Protein AF-A0A2E6F8Q6-F1 (afdb_monomer_lite)

pLDDT: mean 70.68, std 28.68, range [25.7, 98.62]

Secondary structure (DSSP, 8-state):
--GGGSTTTSTTS-------HHHHHHHHHHHS--------SSPPPPPHHHHHHHHHHHHHHHHGGGS------TTTT-S--SS-HHHHTTT-SHHHHHHHHHHHHHHHS-HHHHHHHHHHHHHHTT-GGGGGS-HHHHHHHHTHHHH---HHHHHHHHHHHHHHHHGGG--HHHHHHHHHHHHHHHHHHHHHHHHHHHHHHHHHHHHHHH-

Sequence (211 aa):
MNVGSAIRTTCRSTRGCRTNFGALAANWLRSAEPGRRGNRRGGRLPSPRQLDALEGCRHVARRDRGKESTHLDANAGGYASVMELAVVLEGSDALEHLEAAHNAAWVVTDRPLLELCRDRLAMLIDHPSALQLSDARRDRLRAWAEQVTDPVERAALTFTEQYTLDVASVTDDQVEALRAGLDDQGLVDFLNALLVVEQRMRLEMVWEQVL

Radius of gyration: 21.45 Å; chains: 1; bounding box: 52×51×57 Å

Foldseek 3Di:
DDPVPPVPPVPPPDPDDPCPVVVVVVVVVVVPDDDDDDDDDDDDDDDPVVVVVVVVVVVVVVVVVPDDPPVPPLPLLPFDQPDPVCVVQPPHCVVVVLSVLQVQLCVQADNVLLNLLLLLLCVVVVQCSVVVDDPVSNVCSVVVVPNPPDQLSVLSNVQSVCCNPPVVPDDPVSLVSNCVVQPPSNSVSNVSSNVSSNVSSVVSVVVVVVD

Structure (mmCIF, N/CA/C/O backbone):
data_AF-A0A2E6F8Q6-F1
#
_entry.id   AF-A0A2E6F8Q6-F1
#
loop_
_atom_site.group_PDB
_atom_site.id
_atom_site.type_symbol
_atom_site.label_atom_id
_atom_site.label_alt_id
_atom_site.label_comp_id
_atom_site.label_asym_id
_atom_site.label_entity_id
_atom_site.label_seq_id
_atom_site.pdbx_PDB_ins_code
_atom_site.Cartn_x
_atom_site.Cartn_y
_atom_site.Cartn_z
_atom_site.occupancy
_atom_site.B_iso_or_equiv
_atom_site.auth_seq_id
_atom_site.auth_comp_id
_atom_site.auth_asym_id
_atom_site.auth_atom_id
_atom_site.pdbx_PDB_model_num
ATOM 1 N N . MET A 1 1 ? -22.015 -33.705 14.951 1.00 33.03 1 MET A N 1
ATOM 2 C CA . MET A 1 1 ? -22.695 -33.651 13.636 1.00 33.03 1 MET A CA 1
ATOM 3 C C . MET A 1 1 ? -21.874 -32.745 12.734 1.00 33.03 1 MET A C 1
ATOM 5 O O . MET A 1 1 ? -21.446 -31.695 13.184 1.00 33.03 1 MET A O 1
ATOM 9 N N . ASN A 1 2 ? -21.526 -33.230 11.544 1.00 25.70 2 ASN A N 1
ATOM 10 C CA . ASN A 1 2 ? -20.418 -32.743 10.721 1.00 25.70 2 ASN A CA 1
ATOM 11 C C . ASN A 1 2 ? -20.871 -31.598 9.785 1.00 25.70 2 ASN A C 1
ATOM 13 O O . ASN A 1 2 ? -21.859 -31.752 9.069 1.00 25.70 2 ASN A O 1
ATOM 17 N N . VAL A 1 3 ? -20.151 -30.469 9.785 1.00 32.34 3 VAL A N 1
ATOM 18 C CA . VAL A 1 3 ? -20.502 -29.187 9.121 1.00 32.34 3 VAL A CA 1
ATOM 19 C C . VAL A 1 3 ? -20.336 -29.233 7.584 1.00 32.34 3 VAL A C 1
ATOM 21 O O . VAL A 1 3 ? -20.756 -28.332 6.862 1.00 32.34 3 VAL A O 1
ATOM 24 N N . GLY A 1 4 ? -19.822 -30.338 7.033 1.00 28.45 4 GLY A N 1
ATOM 25 C CA . GLY A 1 4 ? -19.548 -30.519 5.599 1.00 28.45 4 GLY A CA 1
ATOM 26 C C . GLY A 1 4 ? -20.756 -30.658 4.653 1.00 28.45 4 GLY A C 1
ATOM 27 O O . GLY A 1 4 ? -20.555 -30.949 3.471 1.00 28.45 4 GLY A O 1
ATOM 28 N N . SER A 1 5 ? -21.999 -30.476 5.120 1.00 30.95 5 SER A N 1
ATOM 29 C CA . SER A 1 5 ? -23.202 -30.679 4.289 1.00 30.95 5 SER A CA 1
ATOM 30 C C . SER A 1 5 ? -23.930 -29.396 3.869 1.00 30.95 5 SER A C 1
ATOM 32 O O . SER A 1 5 ? -24.699 -29.445 2.911 1.00 30.95 5 SER A O 1
ATOM 34 N N . ALA A 1 6 ? -23.689 -28.248 4.511 1.00 28.31 6 ALA A N 1
ATOM 35 C CA . ALA A 1 6 ? -24.421 -27.013 4.195 1.00 28.31 6 ALA A CA 1
ATOM 36 C C . ALA A 1 6 ? -23.813 -26.211 3.023 1.00 28.31 6 ALA A C 1
ATOM 38 O O . ALA A 1 6 ? -24.522 -25.477 2.344 1.00 28.31 6 ALA A O 1
ATOM 39 N N . ILE A 1 7 ? -22.530 -26.421 2.705 1.00 31.39 7 ILE A N 1
ATOM 40 C CA . ILE A 1 7 ? -21.827 -25.726 1.605 1.00 31.39 7 ILE A CA 1
ATOM 41 C C . ILE A 1 7 ? -22.282 -26.226 0.217 1.00 31.39 7 ILE A C 1
ATOM 43 O O . ILE A 1 7 ? -22.088 -25.560 -0.799 1.00 31.39 7 ILE A O 1
ATOM 47 N N . ARG A 1 8 ? -22.930 -27.397 0.137 1.00 31.53 8 ARG A N 1
ATOM 48 C CA . ARG A 1 8 ? -23.227 -28.045 -1.150 1.00 31.53 8 ARG A CA 1
ATOM 49 C C . ARG A 1 8 ? -24.546 -27.619 -1.806 1.00 31.53 8 ARG A C 1
ATOM 51 O O . ARG A 1 8 ? -24.738 -27.931 -2.980 1.00 31.53 8 ARG A O 1
ATOM 58 N N . THR A 1 9 ? -25.423 -26.891 -1.113 1.00 28.61 9 THR A N 1
ATOM 59 C CA . THR A 1 9 ? -26.784 -26.626 -1.624 1.00 28.61 9 THR A CA 1
ATOM 60 C C . THR A 1 9 ? -26.955 -25.228 -2.226 1.00 28.61 9 THR A C 1
ATOM 62 O O . THR A 1 9 ? -27.782 -25.051 -3.114 1.00 28.61 9 THR A O 1
ATOM 65 N N . THR A 1 10 ? -26.115 -24.255 -1.873 1.00 29.45 10 THR A N 1
ATOM 66 C CA . THR A 1 10 ? -26.159 -22.896 -2.455 1.00 29.45 10 THR A CA 1
ATOM 67 C C . THR A 1 10 ? -25.287 -22.727 -3.706 1.00 29.45 10 THR A C 1
ATOM 69 O O . THR A 1 10 ? -25.415 -21.746 -4.430 1.00 29.45 10 THR A O 1
ATOM 72 N N . CYS A 1 11 ? -24.466 -23.724 -4.053 1.00 26.61 11 CYS A N 1
ATOM 73 C CA . CYS A 1 11 ? -23.547 -23.686 -5.201 1.00 26.61 11 CYS A CA 1
ATOM 74 C C . CYS A 1 11 ? -24.181 -24.014 -6.575 1.00 26.61 11 CYS A C 1
ATOM 76 O O . CYS A 1 11 ? -23.457 -24.230 -7.547 1.00 26.61 11 CYS A O 1
ATOM 78 N N . ARG A 1 12 ? -25.517 -24.089 -6.701 1.00 26.61 12 ARG A N 1
ATOM 79 C CA . ARG A 1 12 ? -26.169 -24.521 -7.959 1.00 26.61 12 ARG A CA 1
ATOM 80 C C . ARG A 1 12 ? -26.735 -23.392 -8.837 1.00 26.61 12 ARG A C 1
ATOM 82 O O . ARG A 1 12 ? -27.178 -23.695 -9.940 1.00 26.61 12 ARG A O 1
ATOM 89 N N . SER A 1 13 ? -26.678 -22.121 -8.419 1.00 33.25 13 SER A N 1
ATOM 90 C CA . SER A 1 13 ? -27.317 -21.012 -9.163 1.00 33.25 13 SER A CA 1
ATOM 91 C C . SER A 1 13 ? -26.379 -19.953 -9.761 1.00 33.25 13 SER A C 1
ATOM 93 O O . SER A 1 13 ? -26.838 -19.133 -10.549 1.00 33.25 13 SER A O 1
ATOM 95 N N . THR A 1 14 ? -25.080 -19.960 -9.474 1.00 28.81 14 THR A N 1
ATOM 96 C CA . THR A 1 14 ? -24.140 -18.955 -10.007 1.00 28.81 14 THR A CA 1
ATOM 97 C C . THR A 1 14 ? -22.902 -19.642 -10.570 1.00 28.81 14 THR A C 1
ATOM 99 O O . THR A 1 14 ? -21.843 -19.726 -9.953 1.00 28.81 14 THR A O 1
ATOM 102 N N . ARG A 1 15 ? -23.028 -20.166 -11.794 1.00 30.83 15 ARG A N 1
ATOM 103 C CA . ARG A 1 15 ? -21.853 -20.492 -12.611 1.00 30.83 15 ARG A CA 1
ATOM 104 C C . ARG A 1 15 ? -21.147 -19.176 -12.947 1.00 30.83 15 ARG A C 1
ATOM 106 O O . ARG A 1 15 ? -21.636 -18.457 -13.809 1.00 30.83 15 ARG A O 1
ATOM 113 N N . GLY A 1 16 ? -20.013 -18.873 -12.313 1.00 30.67 16 GLY A N 1
ATOM 114 C CA . GLY A 1 16 ? -19.091 -17.898 -12.908 1.00 30.67 16 GLY A CA 1
ATOM 115 C C . GLY A 1 16 ? -18.021 -17.243 -12.041 1.00 30.67 16 GLY A C 1
ATOM 116 O O . GLY A 1 16 ? -17.001 -16.879 -12.608 1.00 30.67 16 GLY A O 1
ATOM 117 N N . CYS A 1 17 ? -18.161 -17.120 -10.720 1.00 29.27 17 CYS A N 1
ATOM 118 C CA . CYS A 1 17 ? -17.149 -16.417 -9.916 1.00 29.27 17 CYS A CA 1
ATOM 119 C C . CYS A 1 17 ? -16.287 -17.384 -9.101 1.00 29.27 17 CYS A C 1
ATOM 121 O O . CYS A 1 17 ? -16.547 -17.662 -7.936 1.00 29.27 17 CYS A O 1
ATOM 123 N N . ARG A 1 18 ? -15.234 -17.898 -9.741 1.00 29.92 18 ARG A N 1
ATOM 124 C CA . ARG A 1 18 ? -13.983 -18.247 -9.057 1.00 29.92 18 ARG A CA 1
ATOM 125 C C . ARG A 1 18 ? -12.959 -17.195 -9.466 1.00 29.92 18 ARG A C 1
ATOM 127 O O . ARG A 1 18 ? -12.238 -17.391 -10.441 1.00 29.92 18 ARG A O 1
ATOM 134 N N . THR A 1 19 ? -12.926 -16.063 -8.780 1.00 37.44 19 THR A N 1
ATOM 135 C CA . THR A 1 19 ? -11.851 -15.083 -8.949 1.00 37.44 19 THR A CA 1
ATOM 136 C C . THR A 1 19 ? -10.630 -15.582 -8.187 1.00 37.44 19 THR A C 1
ATOM 138 O O . THR A 1 19 ? -10.451 -15.346 -7.001 1.00 37.44 19 THR A O 1
ATOM 141 N N . ASN A 1 20 ? -9.797 -16.349 -8.888 1.00 31.55 20 ASN A N 1
ATOM 142 C CA . ASN A 1 20 ? -8.433 -16.627 -8.459 1.00 31.55 20 ASN A CA 1
ATOM 143 C C . ASN A 1 20 ? -7.655 -15.312 -8.632 1.00 31.55 20 ASN A C 1
ATOM 145 O O . ASN A 1 20 ? -7.521 -14.855 -9.765 1.00 31.55 20 ASN A O 1
ATOM 149 N N . PHE A 1 21 ? -7.165 -14.690 -7.559 1.00 33.91 21 PHE A N 1
ATOM 150 C CA . PHE A 1 21 ? -6.447 -13.404 -7.627 1.00 33.91 21 PHE A CA 1
ATOM 151 C C . PHE A 1 21 ? -5.257 -13.435 -8.610 1.00 33.91 21 PHE A C 1
ATOM 153 O O . PHE A 1 21 ? -5.058 -12.493 -9.376 1.00 33.91 21 PHE A O 1
ATOM 160 N N . GLY A 1 22 ? -4.564 -14.574 -8.734 1.00 29.70 22 GLY A N 1
ATOM 161 C CA . GLY A 1 22 ? -3.521 -14.768 -9.754 1.00 29.70 22 GLY A CA 1
ATOM 162 C C . GLY A 1 22 ? -4.020 -14.744 -11.211 1.00 29.70 22 GLY A C 1
ATOM 163 O O . GLY A 1 22 ? -3.253 -14.461 -12.129 1.00 29.70 22 GLY A O 1
ATOM 164 N N . ALA A 1 23 ? -5.309 -15.003 -11.458 1.00 31.66 23 ALA A N 1
ATOM 165 C CA . ALA A 1 23 ? -5.896 -14.954 -12.797 1.00 31.66 23 ALA A CA 1
ATOM 166 C C . ALA A 1 23 ? -6.182 -13.519 -13.267 1.00 31.66 23 ALA A C 1
ATOM 168 O O . ALA A 1 23 ? -6.131 -13.275 -14.471 1.00 31.66 23 ALA A O 1
ATOM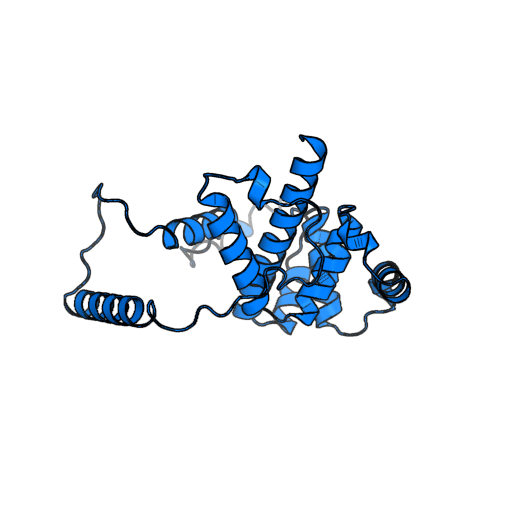 169 N N . LEU A 1 24 ? -6.441 -12.581 -12.346 1.00 34.19 24 LEU A N 1
ATOM 170 C CA . LEU A 1 24 ? -6.689 -11.169 -12.663 1.00 34.19 24 LEU A CA 1
ATOM 171 C C . LEU A 1 24 ? -5.393 -10.447 -13.055 1.00 34.19 24 LEU A C 1
ATOM 173 O O . LEU A 1 24 ? -5.356 -9.818 -14.113 1.00 34.19 24 LEU A O 1
ATOM 177 N N . ALA A 1 25 ? -4.303 -10.663 -12.311 1.00 33.19 25 ALA A N 1
ATOM 178 C CA . ALA A 1 25 ? -2.969 -10.163 -12.667 1.00 33.19 25 ALA A CA 1
ATOM 179 C C . ALA A 1 25 ? -2.505 -10.684 -14.043 1.00 33.19 25 ALA A C 1
ATOM 181 O O . ALA A 1 25 ? -2.021 -9.931 -14.890 1.00 33.19 25 ALA A O 1
ATOM 182 N N . ALA A 1 26 ? -2.753 -11.967 -14.329 1.00 31.42 26 ALA A N 1
ATOM 183 C CA . ALA A 1 26 ? -2.441 -12.557 -15.628 1.00 31.42 26 ALA A CA 1
ATOM 184 C C . ALA A 1 26 ? -3.328 -12.029 -16.777 1.00 31.42 26 ALA A C 1
ATOM 186 O O . ALA A 1 26 ? -2.942 -12.125 -17.943 1.00 31.42 26 ALA A O 1
ATOM 187 N N . ASN A 1 27 ? -4.526 -11.509 -16.485 1.00 34.28 27 ASN A N 1
ATOM 188 C CA . ASN A 1 27 ? -5.430 -10.945 -17.490 1.00 34.28 27 ASN A CA 1
ATOM 189 C C . ASN A 1 27 ? -5.073 -9.492 -17.841 1.00 34.28 27 ASN A C 1
ATOM 191 O O . ASN A 1 27 ? -5.193 -9.095 -19.000 1.00 34.28 27 ASN A O 1
ATOM 195 N N . TRP A 1 28 ? -4.575 -8.733 -16.863 1.00 37.81 28 TRP A N 1
ATOM 196 C CA . TRP A 1 28 ? -4.032 -7.392 -17.072 1.00 37.81 28 TRP A CA 1
ATOM 197 C C . TRP A 1 28 ? -2.744 -7.433 -17.912 1.00 37.81 28 TRP A C 1
ATOM 199 O O . TRP A 1 28 ? -2.689 -6.797 -18.962 1.00 37.81 28 TRP A O 1
ATOM 209 N N . LEU A 1 29 ? -1.788 -8.314 -17.571 1.00 34.38 29 LEU A N 1
ATOM 210 C CA . LEU A 1 29 ? -0.566 -8.539 -18.368 1.00 34.38 29 LEU A CA 1
ATOM 211 C C . LEU A 1 29 ? -0.862 -8.972 -19.817 1.00 34.38 29 LEU A C 1
ATOM 213 O O . LEU A 1 29 ? -0.201 -8.529 -20.749 1.00 34.38 29 LEU A O 1
ATOM 217 N N . ARG A 1 30 ? -1.905 -9.786 -20.041 1.00 37.28 30 ARG A N 1
ATOM 218 C CA . ARG A 1 30 ? -2.339 -10.184 -21.397 1.00 37.28 30 ARG A CA 1
ATOM 219 C C . ARG A 1 30 ? -2.989 -9.064 -22.208 1.00 37.28 30 ARG A C 1
ATOM 221 O O . ARG A 1 30 ? -3.037 -9.166 -23.431 1.00 37.28 30 ARG A O 1
ATOM 228 N N . SER A 1 31 ? -3.518 -8.036 -21.551 1.00 34.59 31 SER A N 1
ATOM 229 C CA . SER A 1 31 ? -4.165 -6.898 -22.216 1.00 34.59 31 SER A CA 1
ATOM 230 C C . SER A 1 31 ? -3.163 -5.802 -22.599 1.00 34.59 31 SER A C 1
ATOM 232 O O . SER A 1 31 ? -3.504 -4.924 -23.389 1.00 34.59 31 SER A O 1
ATOM 234 N N . ALA A 1 32 ? -1.934 -5.879 -22.074 1.00 31.42 32 ALA A N 1
ATOM 235 C CA . ALA A 1 32 ? -0.871 -4.895 -22.257 1.00 31.42 32 ALA A CA 1
ATOM 236 C C . ALA A 1 32 ? 0.113 -5.203 -23.410 1.00 31.42 32 ALA A C 1
ATOM 238 O O . ALA A 1 32 ? 0.923 -4.343 -23.732 1.00 31.42 32 ALA A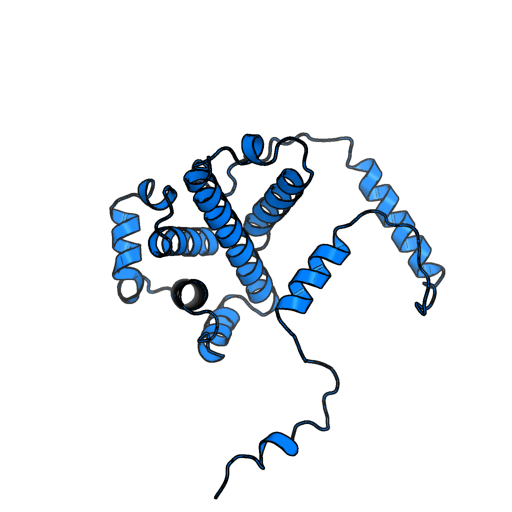 O 1
ATOM 239 N N . GLU A 1 33 ? 0.050 -6.366 -24.079 1.00 30.98 33 GLU A N 1
ATOM 240 C CA . GLU A 1 33 ? 0.950 -6.683 -25.208 1.00 30.98 33 GLU A CA 1
ATOM 241 C C . GLU A 1 33 ? 0.412 -6.170 -26.566 1.00 30.98 33 GLU A C 1
ATOM 243 O O . GLU A 1 33 ? -0.573 -6.710 -27.094 1.00 30.98 33 GLU A O 1
ATOM 248 N N . PRO A 1 34 ? 1.081 -5.214 -27.246 1.00 37.28 34 PRO A N 1
ATOM 249 C CA . PRO A 1 34 ? 0.790 -4.892 -28.629 1.00 37.28 34 PRO A CA 1
ATOM 250 C C . PRO A 1 34 ? 1.556 -5.854 -29.542 1.00 37.28 34 PRO A C 1
ATOM 252 O O . PRO A 1 34 ? 2.662 -5.586 -29.997 1.00 37.28 34 PRO A O 1
ATOM 255 N N . GLY A 1 35 ? 0.903 -6.961 -29.891 1.00 47.59 35 GLY A N 1
ATOM 256 C CA . GLY A 1 35 ? 1.247 -7.741 -31.077 1.00 47.59 35 GLY A CA 1
ATOM 257 C C . GLY A 1 35 ? 1.974 -9.057 -30.822 1.00 47.59 35 GLY A C 1
ATOM 258 O O . GLY A 1 35 ? 3.192 -9.146 -30.906 1.00 47.59 35 GLY A O 1
ATOM 259 N N . ARG A 1 36 ? 1.200 -10.145 -30.773 1.00 33.78 36 ARG A N 1
ATOM 260 C CA . ARG A 1 36 ? 1.650 -11.434 -31.311 1.00 33.78 36 ARG A CA 1
ATOM 261 C C . ARG A 1 36 ? 0.653 -11.980 -32.322 1.00 33.78 36 ARG A C 1
ATOM 263 O O . ARG A 1 36 ? -0.515 -12.236 -32.033 1.00 33.78 36 ARG A O 1
ATOM 270 N N . ARG A 1 37 ? 1.150 -12.175 -33.547 1.00 39.22 37 ARG A N 1
ATOM 271 C CA . ARG A 1 37 ? 0.504 -12.981 -34.583 1.00 39.22 37 ARG A CA 1
ATOM 272 C C . ARG A 1 37 ? 0.466 -14.444 -34.132 1.00 39.22 37 ARG A C 1
ATOM 274 O O . ARG A 1 37 ? 1.505 -15.078 -34.036 1.00 39.22 37 ARG A O 1
ATOM 281 N N . GLY A 1 38 ? -0.750 -14.968 -34.000 1.00 32.47 38 GLY A N 1
ATOM 282 C CA . GLY A 1 38 ? -1.108 -16.338 -34.374 1.00 32.47 38 GLY A CA 1
ATOM 283 C C . GLY A 1 38 ? -0.871 -17.448 -33.347 1.00 32.47 38 GLY A C 1
ATOM 284 O O . GLY A 1 38 ? 0.222 -17.981 -33.252 1.00 32.47 38 GLY A O 1
ATOM 285 N N . ASN A 1 39 ? -1.958 -17.963 -32.766 1.00 31.95 39 ASN A N 1
ATOM 286 C CA . ASN A 1 39 ? -2.470 -19.274 -33.177 1.00 31.95 39 ASN A CA 1
ATOM 287 C C . ASN A 1 39 ? -3.973 -19.376 -32.859 1.00 31.95 39 ASN A C 1
ATOM 289 O O . ASN A 1 39 ? -4.412 -19.117 -31.742 1.00 31.95 39 ASN A O 1
ATOM 293 N N . ARG A 1 40 ? -4.777 -19.700 -33.876 1.00 43.09 40 ARG A N 1
ATOM 294 C CA . ARG A 1 40 ? -6.242 -19.744 -33.806 1.00 43.09 40 ARG A CA 1
ATOM 295 C C . ARG A 1 40 ? -6.698 -21.074 -33.217 1.00 43.09 40 ARG A C 1
ATOM 297 O O . ARG A 1 40 ? -6.550 -22.096 -33.880 1.00 43.09 40 ARG A O 1
ATOM 304 N N . ARG A 1 41 ? -7.409 -21.040 -32.087 1.00 37.06 41 ARG A N 1
ATOM 305 C CA . ARG A 1 41 ? -8.521 -21.969 -31.819 1.00 37.06 41 ARG A CA 1
ATOM 306 C C . ARG A 1 41 ? -9.663 -21.230 -31.110 1.00 37.06 41 ARG A C 1
ATOM 308 O O . ARG A 1 41 ? -9.552 -20.886 -29.944 1.00 37.06 41 ARG A O 1
ATOM 315 N N . GLY A 1 42 ? -10.758 -20.995 -31.841 1.00 38.69 42 GLY A N 1
ATOM 316 C CA . GLY A 1 42 ? -12.109 -20.903 -31.266 1.00 38.69 42 GLY A CA 1
ATOM 317 C C . GLY A 1 42 ? -12.733 -19.535 -30.952 1.00 38.69 42 GLY A C 1
ATOM 318 O O . GLY A 1 42 ? -13.858 -19.523 -30.467 1.00 38.69 42 GLY A O 1
ATOM 319 N N . GLY A 1 43 ? -12.090 -18.395 -31.223 1.00 35.44 43 GLY A N 1
ATOM 320 C CA . GLY A 1 43 ? -12.705 -17.076 -30.992 1.00 35.44 43 GLY A CA 1
ATOM 321 C C . GLY A 1 43 ? -13.624 -16.646 -32.141 1.00 35.44 43 GLY A C 1
ATOM 322 O O . GLY A 1 43 ? -13.171 -16.539 -33.281 1.00 35.44 43 GLY A O 1
ATOM 323 N N . ARG A 1 44 ? -14.908 -16.395 -31.857 1.00 38.75 44 ARG A N 1
ATOM 324 C CA . ARG A 1 44 ? -15.870 -15.800 -32.802 1.00 38.75 44 ARG A CA 1
ATOM 325 C C . ARG A 1 44 ? -15.313 -14.460 -33.317 1.00 38.75 44 ARG A C 1
ATOM 327 O O . ARG A 1 44 ? -14.930 -13.614 -32.515 1.00 38.75 44 ARG A O 1
ATOM 334 N N . LEU A 1 45 ? -15.249 -14.289 -34.641 1.00 38.03 45 LEU A N 1
ATOM 335 C CA . LEU A 1 45 ? -14.795 -13.047 -35.279 1.00 38.03 45 LEU A CA 1
ATOM 336 C C . LEU A 1 45 ? -15.670 -11.858 -34.830 1.00 38.03 45 LEU A C 1
ATOM 338 O O . LEU A 1 45 ? -16.895 -12.013 -34.773 1.00 38.03 45 LEU A O 1
ATOM 342 N N . PRO A 1 46 ? -15.073 -10.692 -34.523 1.00 41.41 46 PRO A N 1
ATOM 343 C CA . PRO A 1 46 ? -15.823 -9.483 -34.206 1.00 41.41 46 PRO A CA 1
ATOM 344 C C . PRO A 1 46 ? -16.650 -9.034 -35.415 1.00 41.41 46 PRO A C 1
ATOM 346 O O . PRO A 1 46 ? -16.237 -9.176 -36.567 1.00 41.41 46 PRO A O 1
ATOM 349 N N . SER A 1 47 ? -17.847 -8.519 -35.143 1.00 41.38 47 SER A N 1
ATOM 350 C CA . SER A 1 47 ? -18.760 -8.021 -36.174 1.00 41.38 47 SER A CA 1
ATOM 351 C C . SER A 1 47 ? -18.188 -6.779 -36.883 1.00 41.38 47 SER A C 1
ATOM 353 O O . SER A 1 47 ? -17.367 -6.075 -36.291 1.00 41.38 47 SER A O 1
ATOM 355 N N . PRO A 1 48 ? -18.639 -6.446 -38.109 1.00 38.44 48 PRO A N 1
ATOM 356 C CA . PRO A 1 48 ? -18.140 -5.287 -38.863 1.00 38.44 48 PRO A CA 1
ATOM 357 C C . PRO A 1 48 ? -18.159 -3.966 -38.074 1.00 38.44 48 PRO A C 1
ATOM 359 O O . PRO A 1 48 ? -17.210 -3.198 -38.135 1.00 38.44 48 PRO A O 1
ATOM 362 N N . ARG A 1 49 ? -19.164 -3.761 -37.211 1.00 38.38 49 ARG A N 1
ATOM 363 C CA . ARG A 1 49 ? -19.264 -2.577 -36.335 1.00 38.38 49 ARG A CA 1
ATOM 364 C C . ARG A 1 49 ? -18.183 -2.507 -35.246 1.00 38.38 49 ARG A C 1
ATOM 366 O O . ARG A 1 49 ? -17.857 -1.425 -34.777 1.00 38.38 49 ARG A O 1
ATOM 373 N N . GLN A 1 50 ? -17.640 -3.648 -34.822 1.00 40.25 50 GLN A N 1
ATOM 374 C CA . GLN A 1 50 ? -16.551 -3.715 -33.840 1.00 40.25 50 GLN A CA 1
ATOM 375 C C . GLN A 1 50 ? -15.179 -3.495 -34.491 1.00 40.25 50 GLN A C 1
ATOM 377 O O . GLN A 1 50 ? -14.243 -3.094 -33.805 1.00 40.25 50 GLN A O 1
ATOM 382 N N . LEU A 1 51 ? -15.055 -3.732 -35.801 1.00 36.03 51 LEU A N 1
ATOM 383 C CA . LEU A 1 51 ? -13.840 -3.431 -36.558 1.00 36.03 51 LEU A CA 1
ATOM 384 C C . LEU A 1 51 ? -13.698 -1.919 -36.794 1.00 36.03 51 LEU A C 1
ATOM 386 O O . LEU A 1 51 ? -12.623 -1.383 -36.536 1.00 36.03 51 LEU A O 1
ATOM 390 N N . ASP A 1 52 ? -14.793 -1.225 -37.121 1.00 38.16 52 ASP A N 1
ATOM 391 C CA . ASP A 1 52 ? -14.801 0.239 -37.284 1.00 38.16 52 ASP A CA 1
ATOM 392 C C . ASP A 1 52 ? -14.424 0.978 -35.983 1.00 38.16 52 ASP A C 1
ATOM 394 O O . ASP A 1 52 ? -13.678 1.960 -35.998 1.00 38.16 52 ASP A O 1
ATOM 398 N N . ALA A 1 53 ? -14.869 0.470 -34.826 1.00 36.69 53 ALA A N 1
ATOM 399 C CA . ALA A 1 53 ? -14.515 1.029 -33.519 1.00 36.69 53 ALA A CA 1
ATOM 400 C C . ALA A 1 53 ? -13.016 0.869 -33.188 1.00 36.69 53 ALA A C 1
ATOM 402 O O . ALA A 1 53 ? -12.398 1.771 -32.623 1.00 36.69 53 ALA A O 1
ATOM 403 N N . LEU A 1 54 ? -12.403 -0.255 -33.580 1.00 34.28 54 LEU A N 1
ATOM 404 C CA . LEU A 1 54 ? -10.979 -0.525 -33.349 1.00 34.28 54 LEU A CA 1
ATOM 405 C C . LEU A 1 54 ? -10.063 0.252 -34.308 1.00 34.28 54 LEU A C 1
ATOM 407 O O . LEU A 1 54 ? -8.932 0.584 -33.940 1.00 34.28 54 LEU A O 1
ATOM 411 N N . GLU A 1 55 ? -10.526 0.562 -35.519 1.00 34.88 55 GLU A N 1
ATOM 412 C CA . GLU A 1 55 ? -9.814 1.454 -36.442 1.00 34.88 55 GLU A CA 1
ATOM 413 C C . GLU A 1 55 ? -9.883 2.918 -35.988 1.00 34.88 55 GLU A C 1
ATOM 415 O O . GLU A 1 55 ? -8.862 3.613 -36.028 1.00 34.88 55 GLU A O 1
ATOM 420 N N . GLY A 1 56 ? -11.023 3.351 -35.434 1.00 34.56 56 GLY A N 1
ATOM 421 C CA . GLY A 1 56 ? -11.164 4.656 -34.781 1.00 34.56 56 GLY A CA 1
ATOM 422 C C . GLY A 1 56 ? -10.173 4.853 -33.627 1.00 34.56 56 GLY A C 1
ATOM 423 O O . GLY A 1 56 ? -9.445 5.847 -33.600 1.00 34.56 56 GLY A O 1
ATOM 424 N N . CYS A 1 57 ? -10.049 3.870 -32.727 1.00 31.50 57 CYS A N 1
ATOM 425 C CA . CYS A 1 57 ? -9.102 3.927 -31.604 1.00 31.50 57 CYS A CA 1
ATOM 426 C C . CYS A 1 57 ? -7.627 3.959 -32.050 1.00 31.50 57 CYS A C 1
ATOM 428 O O . CYS A 1 57 ? -6.814 4.654 -31.439 1.00 31.50 57 CYS A O 1
ATOM 430 N N . ARG A 1 58 ? -7.261 3.266 -33.142 1.00 29.83 58 ARG A N 1
ATOM 431 C CA . ARG A 1 58 ? -5.890 3.325 -33.687 1.00 29.83 58 ARG A CA 1
ATOM 432 C C . ARG A 1 58 ? -5.544 4.683 -34.283 1.00 29.83 58 ARG A C 1
ATOM 434 O O . ARG A 1 58 ? -4.375 5.062 -34.242 1.00 29.83 58 ARG A O 1
ATOM 441 N N . HIS A 1 59 ? -6.514 5.396 -34.855 1.00 29.62 59 HIS A N 1
ATOM 442 C CA . HIS A 1 59 ? -6.268 6.708 -35.454 1.00 29.62 59 HIS A CA 1
ATOM 443 C C . HIS A 1 59 ? -6.096 7.801 -34.392 1.00 29.62 59 HIS A C 1
ATOM 445 O O . HIS A 1 59 ? -5.232 8.662 -34.549 1.00 29.62 59 HIS A O 1
ATOM 451 N N . VAL A 1 60 ? -6.830 7.709 -33.277 1.00 35.12 60 VAL A N 1
ATOM 452 C CA . VAL A 1 60 ? -6.649 8.584 -32.103 1.00 35.12 60 VAL A CA 1
ATOM 453 C C . VAL A 1 60 ? -5.273 8.345 -31.463 1.00 35.12 60 VAL A C 1
ATOM 455 O O . VAL A 1 60 ? -4.478 9.274 -31.357 1.00 35.12 60 VAL A O 1
ATOM 458 N N . ALA A 1 61 ? -4.900 7.083 -31.212 1.00 31.83 61 ALA A N 1
ATOM 459 C CA . ALA A 1 61 ? -3.605 6.729 -30.614 1.00 31.83 61 ALA A CA 1
ATOM 460 C C . ALA A 1 61 ? -2.372 7.073 -31.483 1.00 31.83 61 ALA A C 1
ATOM 462 O O . ALA A 1 61 ? -1.244 7.137 -30.992 1.00 31.83 61 ALA A O 1
ATOM 463 N N . ARG A 1 62 ? -2.543 7.270 -32.799 1.00 31.00 62 ARG A N 1
ATOM 464 C CA . ARG A 1 62 ? -1.452 7.698 -33.695 1.00 31.00 62 ARG A CA 1
ATOM 465 C C . ARG A 1 62 ? -1.307 9.215 -33.775 1.00 31.00 62 ARG A C 1
ATOM 467 O O . ARG A 1 62 ? -0.216 9.675 -34.100 1.00 31.00 62 ARG A O 1
ATOM 474 N N . ARG A 1 63 ? -2.375 9.971 -33.505 1.00 30.03 63 ARG A N 1
ATOM 475 C CA . ARG A 1 63 ? -2.391 11.436 -33.613 1.00 30.03 63 ARG A CA 1
ATOM 476 C C . ARG A 1 63 ? -1.836 12.120 -32.360 1.00 30.03 63 ARG A C 1
ATOM 478 O O . ARG A 1 63 ? -1.198 13.158 -32.498 1.00 30.03 63 ARG A O 1
ATOM 485 N N . ASP A 1 64 ? -1.970 11.483 -31.197 1.00 33.91 64 ASP A N 1
ATOM 486 C CA . ASP A 1 64 ? -1.458 12.002 -29.916 1.00 33.91 64 ASP A CA 1
ATOM 487 C C . ASP A 1 64 ? 0.027 11.708 -29.664 1.00 33.91 64 ASP A C 1
ATOM 489 O O . ASP A 1 64 ? 0.640 12.303 -28.788 1.00 33.91 64 ASP A O 1
ATOM 493 N N . ARG A 1 65 ? 0.675 10.884 -30.497 1.00 38.84 65 ARG A N 1
ATOM 494 C CA . ARG A 1 65 ? 2.120 10.597 -30.386 1.00 38.84 65 ARG A CA 1
ATOM 495 C C . ARG A 1 65 ? 3.040 11.771 -30.769 1.00 38.84 65 ARG A C 1
ATOM 497 O O . ARG A 1 65 ? 4.252 11.594 -30.825 1.00 38.84 65 ARG A O 1
ATOM 504 N N . GLY A 1 66 ? 2.472 12.930 -31.108 1.00 32.00 66 GLY A N 1
ATOM 505 C CA . GLY A 1 66 ? 3.189 14.082 -31.659 1.00 32.00 66 GLY A CA 1
ATOM 506 C C . GLY A 1 66 ? 3.174 15.349 -30.806 1.00 32.00 66 GLY A C 1
ATOM 507 O O . GLY A 1 66 ? 3.699 16.359 -31.272 1.00 32.00 66 GLY A O 1
ATOM 508 N N . LYS A 1 67 ? 2.576 15.355 -29.608 1.00 32.25 67 LYS A N 1
ATOM 509 C CA . LYS A 1 67 ? 2.555 16.552 -28.754 1.00 32.25 67 LYS A CA 1
ATOM 510 C C . LYS A 1 67 ? 2.737 16.203 -27.280 1.00 32.25 67 LYS A C 1
ATOM 512 O O . LYS A 1 67 ? 2.065 15.325 -26.766 1.00 32.25 67 LYS A O 1
ATOM 517 N N . GLU A 1 68 ? 3.643 16.958 -26.664 1.00 29.27 68 GLU A N 1
ATOM 518 C CA . GLU A 1 68 ? 3.977 16.998 -25.238 1.00 29.27 68 GLU A CA 1
ATOM 519 C C . GLU A 1 68 ? 4.719 15.786 -24.664 1.00 29.27 68 GLU A C 1
ATOM 521 O O . GLU A 1 68 ? 4.179 14.911 -24.002 1.00 29.27 68 GLU A O 1
ATOM 526 N N . SER A 1 69 ? 6.043 15.842 -24.835 1.00 32.59 69 SER A N 1
ATOM 527 C CA . SER A 1 69 ? 7.002 15.422 -23.812 1.00 32.59 69 SER A CA 1
ATOM 528 C C . SER A 1 69 ? 6.776 16.261 -22.545 1.00 32.59 69 SER A C 1
ATOM 530 O O . SER A 1 69 ? 7.531 17.192 -22.256 1.00 32.59 69 SER A O 1
ATOM 532 N N . THR A 1 70 ? 5.717 15.974 -21.797 1.00 28.09 70 THR A N 1
ATOM 533 C CA . THR A 1 70 ? 5.674 16.321 -20.382 1.00 28.09 70 THR A CA 1
ATOM 534 C C . THR A 1 70 ? 6.584 15.336 -19.670 1.00 28.09 70 THR A C 1
ATOM 536 O O . THR A 1 70 ? 6.355 14.130 -19.661 1.00 28.09 70 THR A O 1
ATOM 539 N N . HIS A 1 71 ? 7.674 15.872 -19.134 1.00 30.56 71 HIS A N 1
ATOM 540 C CA . HIS A 1 71 ? 8.532 15.218 -18.162 1.00 30.56 71 HIS A CA 1
ATOM 541 C C . HIS A 1 71 ? 7.647 14.824 -16.970 1.00 30.56 71 HIS A C 1
ATOM 543 O O . HIS A 1 71 ? 7.421 15.626 -16.069 1.00 30.56 71 HIS A O 1
ATOM 549 N N . LEU A 1 72 ? 7.048 13.631 -17.028 1.00 37.25 72 LEU A N 1
ATOM 550 C CA . LEU A 1 72 ? 6.395 13.007 -15.887 1.00 37.25 72 LEU A CA 1
ATOM 551 C C . LEU A 1 72 ? 7.476 12.901 -14.823 1.00 37.25 72 LEU A C 1
ATOM 553 O O . LEU A 1 72 ? 8.507 12.274 -15.064 1.00 37.25 72 LEU A O 1
ATOM 557 N N . ASP A 1 73 ? 7.279 13.583 -13.698 1.00 36.41 73 ASP A N 1
ATOM 558 C CA . ASP A 1 73 ? 8.181 13.495 -12.561 1.00 36.41 73 ASP A CA 1
ATOM 559 C C . ASP A 1 73 ? 8.442 12.011 -12.291 1.00 36.41 73 ASP A C 1
ATOM 561 O O . ASP A 1 73 ? 7.539 11.283 -11.876 1.00 36.41 73 ASP A O 1
ATOM 565 N N . ALA A 1 74 ? 9.678 11.557 -12.532 1.00 44.31 74 ALA A N 1
ATOM 566 C CA . ALA A 1 74 ? 10.109 10.160 -12.380 1.00 44.31 74 ALA A CA 1
ATOM 567 C C . ALA A 1 74 ? 9.923 9.625 -10.944 1.00 44.31 74 ALA A C 1
ATOM 569 O O . ALA A 1 74 ? 10.206 8.470 -10.636 1.00 44.31 74 ALA A O 1
ATOM 570 N N . ASN A 1 75 ? 9.420 10.484 -10.059 1.00 50.62 75 ASN A N 1
ATOM 571 C CA . ASN A 1 75 ? 9.153 10.238 -8.672 1.00 50.62 75 ASN A CA 1
ATOM 572 C C . ASN A 1 75 ? 7.725 10.653 -8.279 1.00 50.62 75 ASN A C 1
ATOM 574 O O . ASN A 1 75 ? 7.521 11.373 -7.303 1.00 50.62 75 ASN A O 1
ATOM 578 N N . ALA A 1 76 ? 6.714 10.198 -9.026 1.00 50.44 76 ALA A N 1
ATOM 579 C CA . ALA A 1 76 ? 5.304 10.374 -8.657 1.00 50.44 76 ALA A CA 1
ATOM 580 C C . ALA A 1 76 ? 5.000 9.886 -7.220 1.00 50.44 76 ALA A C 1
ATOM 582 O O . ALA A 1 76 ? 4.095 10.396 -6.564 1.00 50.44 76 ALA A O 1
ATOM 583 N N . GLY A 1 77 ? 5.815 8.964 -6.698 1.00 54.19 77 GLY A N 1
ATOM 584 C CA . GLY A 1 77 ? 5.770 8.487 -5.321 1.00 54.19 77 GLY A CA 1
ATOM 585 C C . GLY A 1 77 ? 6.598 9.291 -4.315 1.00 54.19 77 GLY A C 1
ATOM 586 O O . GLY A 1 77 ? 6.682 8.853 -3.183 1.00 54.19 77 GLY A O 1
ATOM 587 N N . GLY A 1 78 ? 7.222 10.418 -4.664 1.00 53.88 78 GLY A N 1
ATOM 588 C CA . GLY A 1 78 ? 7.815 11.384 -3.726 1.00 53.88 78 GLY A CA 1
ATOM 589 C C . GLY A 1 78 ? 8.999 10.932 -2.851 1.00 53.88 78 GLY A C 1
ATOM 590 O O . GLY A 1 78 ? 9.421 11.720 -2.009 1.00 53.88 78 GLY A O 1
ATOM 591 N N . TYR A 1 79 ? 9.548 9.722 -3.011 1.00 56.62 79 TYR A N 1
ATOM 592 C CA . TYR A 1 79 ? 10.737 9.262 -2.275 1.00 56.62 79 TYR A CA 1
ATOM 593 C C . TYR A 1 79 ? 11.876 8.997 -3.253 1.00 56.62 79 TYR A C 1
ATOM 595 O O . TYR A 1 79 ? 11.653 8.423 -4.313 1.00 56.62 79 TYR A O 1
ATOM 603 N N . ALA A 1 80 ? 13.093 9.465 -2.975 1.00 56.06 80 ALA A N 1
ATOM 604 C CA . ALA A 1 80 ? 14.211 9.184 -3.878 1.00 56.06 80 ALA A CA 1
ATOM 605 C C . ALA A 1 80 ? 14.397 7.659 -3.947 1.00 56.06 80 ALA A C 1
ATOM 607 O O . ALA A 1 80 ? 14.638 7.044 -2.905 1.00 56.06 80 ALA A O 1
ATOM 608 N N . SER A 1 81 ? 14.205 7.066 -5.134 1.00 58.66 81 SER A N 1
ATOM 609 C CA . SER A 1 81 ? 14.428 5.632 -5.357 1.00 58.66 81 SER A CA 1
ATOM 610 C C . SER A 1 81 ? 15.840 5.289 -4.884 1.00 58.66 81 SER A C 1
ATOM 612 O O . SER A 1 81 ? 16.783 6.034 -5.153 1.00 58.66 81 SER A O 1
ATOM 614 N N . VAL A 1 82 ? 15.953 4.231 -4.083 1.00 55.59 82 VAL A N 1
ATOM 615 C CA . VAL A 1 82 ? 17.169 3.943 -3.306 1.00 55.59 82 VAL A CA 1
ATOM 616 C C . VAL A 1 82 ? 18.243 3.285 -4.180 1.00 55.59 82 VAL A C 1
ATOM 618 O O . VAL A 1 82 ? 19.434 3.524 -3.995 1.00 55.59 82 VAL A O 1
ATOM 621 N N . MET A 1 83 ? 17.803 2.556 -5.207 1.00 65.50 83 MET A N 1
ATOM 622 C CA . MET A 1 83 ? 18.626 1.958 -6.249 1.00 65.50 83 MET A CA 1
ATOM 623 C C . MET A 1 83 ? 18.132 2.439 -7.611 1.00 65.50 83 MET A C 1
ATOM 625 O O . MET A 1 83 ? 16.930 2.426 -7.880 1.00 65.50 83 MET A O 1
ATOM 629 N N . GLU A 1 84 ? 19.043 2.817 -8.505 1.00 70.69 84 GLU A N 1
ATOM 630 C CA . GLU A 1 84 ? 18.676 3.184 -9.870 1.00 70.69 84 GLU A CA 1
ATOM 631 C C . GLU A 1 84 ? 18.305 1.913 -10.651 1.00 70.69 84 GLU A C 1
ATOM 633 O O . GLU A 1 84 ? 19.134 1.308 -11.328 1.00 70.69 84 GLU A O 1
ATOM 638 N N . LEU A 1 85 ? 17.037 1.487 -10.546 1.00 73.69 85 LEU A N 1
ATOM 639 C CA . LEU A 1 85 ? 16.485 0.335 -11.277 1.00 73.69 85 LEU A CA 1
ATOM 640 C C . LEU A 1 85 ? 16.792 0.402 -12.779 1.00 73.69 85 LEU A C 1
ATOM 642 O O . LEU A 1 85 ? 16.898 -0.639 -13.425 1.00 73.69 85 LEU A O 1
ATOM 646 N N . ALA A 1 86 ? 16.975 1.609 -13.320 1.00 72.88 86 ALA A N 1
ATOM 647 C CA . ALA A 1 86 ? 17.372 1.821 -14.701 1.00 72.88 86 ALA A CA 1
ATOM 648 C C . ALA A 1 86 ? 18.725 1.187 -15.057 1.00 72.88 86 ALA A C 1
ATOM 650 O O . ALA A 1 86 ? 18.859 0.641 -16.148 1.00 72.88 86 ALA A O 1
ATOM 651 N N . VAL A 1 87 ? 19.689 1.193 -14.132 1.00 78.06 87 VAL A N 1
ATOM 652 C CA . VAL A 1 87 ? 20.993 0.538 -14.317 1.00 78.06 87 VAL A CA 1
ATOM 653 C C . VAL A 1 87 ? 20.831 -0.980 -14.301 1.00 78.06 87 VAL A C 1
ATOM 655 O O . VAL A 1 87 ? 21.408 -1.683 -15.124 1.00 78.06 87 VAL A O 1
ATOM 658 N N . VAL A 1 88 ? 20.015 -1.504 -13.385 1.00 78.44 88 VAL A N 1
ATOM 659 C CA . VAL A 1 88 ? 19.836 -2.956 -13.211 1.00 78.44 88 VAL A CA 1
ATOM 660 C C . VAL A 1 88 ? 19.066 -3.584 -14.372 1.00 78.44 88 VAL A C 1
ATOM 662 O O . VAL A 1 88 ? 19.346 -4.710 -14.781 1.00 78.44 88 VAL A O 1
ATOM 665 N N . LEU A 1 89 ? 18.079 -2.862 -14.895 1.00 80.44 89 LEU A N 1
ATOM 666 C CA . LEU A 1 89 ? 17.174 -3.333 -15.941 1.00 80.44 89 LEU A CA 1
ATOM 667 C C . LEU A 1 89 ? 17.578 -2.845 -17.339 1.00 80.44 89 LEU A C 1
ATOM 669 O O . LEU A 1 89 ? 16.780 -2.961 -18.278 1.00 80.44 89 LEU A O 1
ATOM 673 N N . GLU A 1 90 ? 18.799 -2.323 -17.486 1.00 80.19 90 GLU A N 1
ATOM 674 C CA . GLU A 1 90 ? 19.316 -1.810 -18.751 1.00 80.19 90 GLU A CA 1
ATOM 675 C C . GLU A 1 90 ? 19.188 -2.861 -19.869 1.00 80.19 90 GLU A C 1
ATOM 677 O O . GLU A 1 90 ? 19.549 -4.030 -19.722 1.00 80.19 90 GLU A O 1
ATOM 682 N N . GLY A 1 91 ? 18.634 -2.445 -21.011 1.00 75.50 91 GLY A N 1
ATOM 683 C CA . GLY A 1 91 ? 18.440 -3.316 -22.174 1.00 75.50 91 GLY A CA 1
ATOM 684 C C . GLY A 1 91 ? 17.204 -4.223 -22.123 1.00 75.50 91 GLY A C 1
ATOM 685 O O . GLY A 1 91 ? 17.001 -4.996 -23.061 1.00 75.50 91 GLY A O 1
ATOM 686 N N . SER A 1 92 ? 16.362 -4.119 -21.087 1.00 83.88 92 SER A N 1
ATOM 687 C CA . SER A 1 92 ? 15.054 -4.788 -21.014 1.00 83.88 92 SER A CA 1
ATOM 688 C C . SER A 1 92 ? 13.885 -3.803 -21.150 1.00 83.88 92 SER A C 1
ATOM 690 O O . SER A 1 92 ? 13.992 -2.640 -20.771 1.00 83.88 92 SER A O 1
ATOM 692 N N . ASP A 1 93 ? 12.740 -4.282 -21.643 1.00 86.75 93 ASP A N 1
ATOM 693 C CA . ASP A 1 93 ? 11.457 -3.557 -21.600 1.00 86.75 93 ASP A CA 1
ATOM 694 C C . ASP A 1 93 ? 10.801 -3.596 -20.205 1.00 86.75 93 ASP A C 1
ATOM 696 O O . ASP A 1 93 ? 9.796 -2.929 -19.952 1.00 86.75 93 ASP A O 1
ATOM 700 N N . ALA A 1 94 ? 11.386 -4.349 -19.268 1.00 86.38 94 ALA A N 1
ATOM 701 C CA . ALA A 1 94 ? 10.852 -4.536 -17.927 1.00 86.38 94 ALA A CA 1
ATOM 702 C C . ALA A 1 94 ? 10.810 -3.225 -17.131 1.00 86.38 94 ALA A C 1
ATOM 704 O O . ALA A 1 94 ? 9.852 -2.996 -16.392 1.00 86.38 94 ALA A O 1
ATOM 705 N N . LEU A 1 95 ? 11.814 -2.356 -17.305 1.00 83.62 95 LEU A N 1
ATOM 706 C CA . LEU A 1 95 ? 11.850 -1.044 -16.660 1.00 83.62 95 LEU A CA 1
ATOM 707 C C . LEU A 1 95 ? 10.688 -0.161 -17.123 1.00 83.62 95 LEU A C 1
ATOM 709 O O . LEU A 1 95 ? 9.963 0.370 -16.288 1.00 83.62 95 LEU A O 1
ATOM 713 N N . GLU A 1 96 ? 10.474 -0.058 -18.438 1.00 85.06 96 GLU A N 1
ATOM 714 C CA . GLU A 1 96 ? 9.393 0.748 -19.022 1.00 85.06 96 GLU A CA 1
ATOM 715 C C . GLU A 1 96 ? 8.028 0.286 -18.498 1.00 85.06 96 GLU A C 1
ATOM 717 O O . GLU A 1 96 ? 7.203 1.094 -18.067 1.00 85.06 96 GLU A O 1
ATOM 722 N N . HIS A 1 97 ? 7.794 -1.029 -18.475 1.00 88.81 97 HIS A N 1
ATOM 723 C CA . HIS A 1 97 ? 6.546 -1.591 -17.968 1.00 88.81 97 HIS A CA 1
ATOM 724 C C . HIS A 1 97 ? 6.360 -1.383 -16.460 1.00 88.81 97 HIS A C 1
ATOM 726 O O . HIS A 1 97 ? 5.243 -1.094 -16.022 1.00 88.81 97 HIS A O 1
ATOM 732 N N . LEU A 1 98 ? 7.430 -1.498 -15.669 1.00 87.56 98 LEU A N 1
ATOM 733 C CA . LEU A 1 98 ? 7.388 -1.250 -14.229 1.00 87.56 98 LEU A CA 1
ATOM 734 C C . LEU A 1 98 ? 7.101 0.225 -13.924 1.00 87.56 98 LEU A C 1
ATOM 736 O O . LEU A 1 98 ? 6.251 0.520 -13.085 1.00 87.56 98 LEU A O 1
ATOM 740 N N . GLU A 1 99 ? 7.760 1.151 -14.621 1.00 86.62 99 GLU A N 1
ATOM 741 C CA . GLU A 1 99 ? 7.523 2.589 -14.483 1.00 86.62 99 GLU A CA 1
ATOM 742 C C . GLU A 1 99 ? 6.107 2.970 -14.906 1.00 86.62 99 GLU A C 1
ATOM 744 O O . GLU A 1 99 ? 5.430 3.704 -14.186 1.00 86.62 99 GLU A O 1
ATOM 749 N N . ALA A 1 100 ? 5.619 2.433 -16.026 1.00 87.94 100 ALA A N 1
ATOM 750 C CA . ALA A 1 100 ? 4.257 2.673 -16.488 1.00 87.94 100 ALA A CA 1
ATOM 751 C C . ALA A 1 100 ? 3.217 2.186 -15.467 1.00 87.94 100 ALA A C 1
ATOM 753 O O . ALA A 1 100 ? 2.289 2.926 -15.135 1.00 87.94 100 ALA A O 1
ATOM 754 N N . ALA A 1 101 ? 3.388 0.973 -14.928 1.00 91.06 101 ALA A N 1
ATOM 755 C CA . ALA A 1 101 ? 2.510 0.438 -13.891 1.00 91.06 101 ALA A CA 1
ATOM 756 C C . ALA A 1 101 ? 2.567 1.285 -12.612 1.00 91.06 101 ALA A C 1
ATOM 758 O O . ALA A 1 101 ? 1.527 1.627 -12.050 1.00 91.06 101 ALA A O 1
ATOM 759 N N . HIS A 1 102 ? 3.770 1.659 -12.170 1.00 91.00 102 HIS A N 1
ATOM 760 C CA . HIS A 1 102 ? 3.965 2.471 -10.974 1.00 91.00 102 HIS A CA 1
ATOM 761 C C . HIS A 1 102 ? 3.353 3.864 -11.123 1.00 91.00 102 HIS A C 1
ATOM 763 O O . HIS A 1 102 ? 2.657 4.326 -10.227 1.00 91.00 102 HIS A O 1
ATOM 769 N N . ASN A 1 103 ? 3.542 4.525 -12.263 1.00 89.12 103 ASN A N 1
ATOM 770 C CA . ASN A 1 103 ? 2.936 5.828 -12.522 1.00 89.12 103 ASN A CA 1
ATOM 771 C C . ASN A 1 103 ? 1.407 5.732 -12.584 1.00 89.12 103 ASN A C 1
ATOM 773 O O . ASN A 1 103 ? 0.724 6.579 -12.013 1.00 89.12 103 ASN A O 1
ATOM 777 N N . ALA A 1 104 ? 0.864 4.682 -13.208 1.00 92.44 104 ALA A N 1
ATOM 778 C CA . ALA A 1 104 ? -0.575 4.440 -13.227 1.00 92.44 104 ALA A CA 1
ATOM 779 C C . ALA A 1 104 ? -1.144 4.230 -11.814 1.00 92.44 104 ALA A C 1
ATOM 781 O O . ALA A 1 104 ? -2.192 4.792 -11.507 1.00 92.44 104 ALA A O 1
ATOM 782 N N . ALA A 1 105 ? -0.439 3.500 -10.940 1.00 94.44 105 ALA A N 1
ATOM 783 C CA . ALA A 1 105 ? -0.850 3.265 -9.554 1.00 94.44 105 ALA A CA 1
ATOM 784 C C . ALA A 1 105 ? -1.139 4.571 -8.793 1.00 94.44 105 ALA A C 1
ATOM 786 O O . ALA A 1 105 ? -2.144 4.658 -8.098 1.00 94.44 105 ALA A O 1
ATOM 787 N N . TRP A 1 106 ? -0.319 5.609 -8.978 1.00 94.56 106 TRP A N 1
ATOM 788 C CA . TRP A 1 106 ? -0.504 6.913 -8.323 1.00 94.56 106 TRP A CA 1
ATOM 789 C C . TRP A 1 106 ? -1.630 7.771 -8.916 1.00 94.56 106 TRP A C 1
ATOM 791 O O . TRP A 1 106 ? -2.024 8.761 -8.302 1.00 94.56 106 TRP A O 1
ATOM 801 N N . VAL A 1 107 ? -2.130 7.424 -10.104 1.00 94.94 107 VAL A N 1
ATOM 802 C CA . VAL A 1 107 ? -3.182 8.174 -10.811 1.00 94.94 107 VAL A CA 1
ATOM 803 C C . VAL A 1 107 ? -4.571 7.590 -10.555 1.00 94.94 107 VAL A C 1
ATOM 805 O O . VAL A 1 107 ? -5.545 8.336 -10.528 1.00 94.94 107 VAL A O 1
ATOM 808 N N . VAL A 1 108 ? -4.679 6.269 -10.394 1.00 93.62 108 VAL A N 1
ATOM 809 C CA . VAL A 1 108 ? -5.977 5.569 -10.341 1.00 93.62 108 VAL A CA 1
ATOM 810 C C . VAL A 1 108 ? -6.635 5.560 -8.961 1.00 93.62 108 VAL A C 1
ATOM 812 O O . VAL A 1 108 ? -7.820 5.270 -8.866 1.00 93.62 108 VAL A O 1
ATOM 815 N N . THR A 1 109 ? -5.899 5.880 -7.896 1.00 94.75 109 THR A N 1
ATOM 816 C CA . THR A 1 109 ? -6.406 5.870 -6.514 1.00 94.75 109 THR A CA 1
ATOM 817 C C . THR A 1 109 ? -6.181 7.213 -5.824 1.00 94.75 109 THR A C 1
ATOM 819 O O . THR A 1 109 ? -5.407 8.048 -6.295 1.00 94.75 109 THR A O 1
ATOM 822 N N . ASP A 1 110 ? -6.825 7.413 -4.671 1.00 94.75 110 ASP A N 1
ATOM 823 C CA . ASP A 1 110 ? -6.535 8.549 -3.797 1.00 94.75 110 ASP A CA 1
ATOM 824 C C . ASP A 1 110 ? -5.053 8.557 -3.386 1.00 94.75 110 ASP A C 1
ATOM 826 O O . ASP A 1 110 ? -4.548 7.630 -2.741 1.00 94.75 110 ASP A O 1
ATOM 830 N N . ARG A 1 111 ? -4.346 9.609 -3.806 1.00 95.88 111 ARG A N 1
ATOM 831 C CA . ARG A 1 111 ? -2.900 9.729 -3.622 1.00 95.88 111 ARG A CA 1
ATOM 832 C C . ARG A 1 111 ? -2.503 9.850 -2.145 1.00 95.88 111 ARG A C 1
ATOM 834 O O . ARG A 1 111 ? -1.630 9.082 -1.744 1.00 95.88 111 ARG A O 1
ATOM 841 N N . PRO A 1 112 ? -3.112 10.723 -1.317 1.00 96.25 112 PRO A N 1
ATOM 842 C CA . PRO A 1 112 ? -2.814 10.780 0.117 1.00 96.25 112 PRO A CA 1
ATOM 843 C C . PRO A 1 112 ? -2.985 9.436 0.842 1.00 96.25 112 PRO A C 1
ATOM 845 O O . PRO A 1 112 ? -2.141 9.070 1.667 1.00 96.25 112 PRO A O 1
ATOM 848 N N . LEU A 1 113 ? -4.032 8.675 0.513 1.00 97.62 113 LEU A N 1
ATOM 849 C CA . LEU A 1 113 ? -4.276 7.352 1.083 1.00 97.62 113 LEU A CA 1
ATOM 850 C C . LEU A 1 113 ? -3.190 6.346 0.681 1.00 97.62 113 LEU A C 1
ATOM 852 O O . LEU A 1 113 ? -2.689 5.600 1.530 1.00 97.62 113 LEU A O 1
ATOM 856 N N . LEU A 1 114 ? -2.781 6.344 -0.592 1.00 97.94 114 LEU A N 1
ATOM 857 C CA . LEU A 1 114 ? -1.689 5.492 -1.061 1.00 97.94 114 LEU A CA 1
ATOM 858 C C . LEU A 1 114 ? -0.340 5.906 -0.456 1.00 97.94 114 LEU A C 1
ATOM 860 O O . LEU A 1 1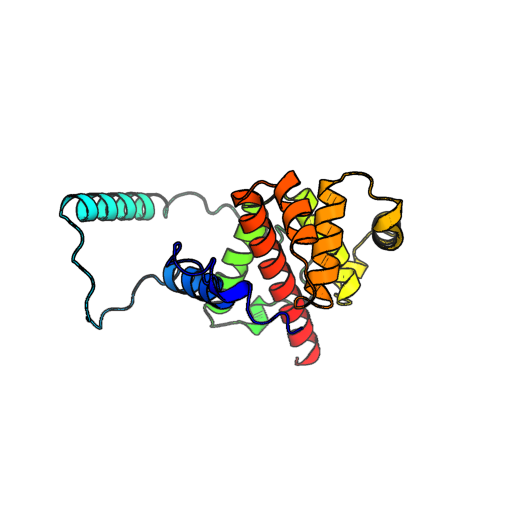14 ? 0.432 5.035 -0.073 1.00 97.94 114 LEU A O 1
ATOM 864 N N . GLU A 1 115 ? -0.063 7.204 -0.292 1.00 96.75 115 GLU A N 1
ATOM 865 C CA . GLU A 1 115 ? 1.146 7.706 0.384 1.00 96.75 115 GLU A CA 1
ATOM 866 C C . GLU A 1 115 ? 1.206 7.244 1.846 1.00 96.75 115 GLU A C 1
ATOM 868 O O . GLU A 1 115 ? 2.258 6.811 2.322 1.00 96.75 115 GLU A O 1
ATOM 873 N N . LEU A 1 116 ? 0.070 7.280 2.552 1.00 97.81 116 LEU A N 1
ATOM 874 C CA . LEU A 1 116 ? -0.060 6.763 3.915 1.00 97.81 116 LEU A CA 1
ATOM 875 C C . LEU A 1 116 ? 0.257 5.268 4.000 1.00 97.81 116 LEU A C 1
ATOM 877 O O . LEU A 1 116 ? 1.045 4.850 4.852 1.00 97.81 116 LEU A O 1
ATOM 881 N N . CYS A 1 117 ? -0.325 4.473 3.106 1.00 98.31 117 CYS A N 1
ATOM 882 C CA . CYS A 1 117 ? -0.120 3.029 3.089 1.00 98.31 117 CYS A CA 1
ATOM 883 C C . CYS A 1 117 ? 1.301 2.665 2.648 1.00 98.31 117 CYS A C 1
ATOM 885 O O . CYS A 1 117 ? 1.924 1.809 3.269 1.00 98.31 117 CYS A O 1
ATOM 887 N N . ARG A 1 118 ? 1.855 3.374 1.657 1.00 97.75 118 ARG A N 1
ATOM 888 C CA . ARG A 1 118 ? 3.254 3.265 1.224 1.00 97.75 118 ARG A CA 1
ATOM 889 C C . ARG A 1 118 ? 4.217 3.520 2.384 1.00 97.75 118 ARG A C 1
ATOM 891 O O . ARG A 1 118 ? 5.157 2.754 2.561 1.00 97.75 118 ARG A O 1
ATOM 898 N N . ASP A 1 119 ? 4.005 4.572 3.174 1.00 97.81 119 ASP A N 1
ATOM 899 C CA . ASP A 1 119 ? 4.874 4.864 4.324 1.00 97.81 119 ASP A CA 1
ATOM 900 C C . ASP A 1 119 ? 4.841 3.749 5.358 1.00 97.81 119 ASP A C 1
ATOM 902 O O . ASP A 1 119 ? 5.883 3.318 5.857 1.00 97.81 119 ASP A O 1
ATOM 906 N N . ARG A 1 120 ? 3.633 3.273 5.682 1.00 98.25 120 ARG A N 1
ATOM 907 C CA . ARG A 1 120 ? 3.484 2.184 6.641 1.00 98.25 120 ARG A CA 1
ATOM 908 C C . ARG A 1 120 ? 4.137 0.912 6.119 1.00 98.25 120 ARG A C 1
ATOM 910 O O . ARG A 1 120 ? 4.873 0.271 6.861 1.00 98.25 120 ARG A O 1
ATOM 917 N N . LEU A 1 121 ? 3.908 0.589 4.852 1.00 97.88 121 LEU A N 1
ATOM 918 C CA . LEU A 1 121 ? 4.514 -0.537 4.163 1.00 97.88 121 LEU A CA 1
ATOM 919 C C . LEU A 1 121 ? 6.042 -0.475 4.222 1.00 97.88 121 LEU A C 1
ATOM 921 O O . LEU A 1 121 ? 6.662 -1.443 4.651 1.00 97.88 121 LEU A O 1
ATOM 925 N N . ALA A 1 122 ? 6.635 0.670 3.871 1.00 97.06 122 ALA A N 1
ATOM 926 C CA . ALA A 1 122 ? 8.079 0.876 3.923 1.00 97.06 122 ALA A CA 1
ATOM 927 C C . ALA A 1 122 ? 8.641 0.593 5.325 1.00 97.06 122 ALA A C 1
ATOM 929 O O . ALA A 1 122 ? 9.673 -0.055 5.452 1.00 97.06 122 ALA A O 1
ATOM 930 N N . MET A 1 123 ? 7.935 1.006 6.384 1.00 97.31 123 MET A N 1
ATOM 931 C CA . MET A 1 123 ? 8.326 0.688 7.762 1.00 97.31 123 MET A CA 1
ATOM 932 C C . MET A 1 123 ? 8.205 -0.806 8.105 1.00 97.31 123 MET A C 1
ATOM 934 O O . MET A 1 123 ? 8.996 -1.297 8.903 1.00 97.31 123 MET A O 1
ATOM 938 N N . LEU A 1 124 ? 7.209 -1.521 7.567 1.00 97.62 124 LEU A N 1
ATOM 939 C CA . LEU A 1 124 ? 6.993 -2.949 7.849 1.00 97.62 124 LEU A CA 1
ATOM 940 C C . LEU A 1 124 ? 8.042 -3.841 7.185 1.00 97.62 124 LEU A C 1
ATOM 942 O O . LEU A 1 124 ? 8.435 -4.850 7.765 1.00 97.62 124 LEU A O 1
ATOM 946 N N . ILE A 1 125 ? 8.467 -3.482 5.973 1.00 95.62 125 ILE A N 1
ATOM 947 C CA . ILE A 1 125 ? 9.454 -4.250 5.204 1.00 95.62 125 ILE A CA 1
ATOM 948 C C . ILE A 1 125 ? 10.884 -3.723 5.378 1.00 95.62 125 ILE A C 1
ATOM 950 O O . ILE A 1 125 ? 11.780 -4.221 4.713 1.00 95.62 125 ILE A O 1
ATOM 954 N N . ASP A 1 126 ? 11.090 -2.735 6.255 1.00 94.50 126 ASP A N 1
ATOM 955 C CA . ASP A 1 126 ? 12.378 -2.063 6.489 1.00 94.50 126 ASP A CA 1
ATOM 956 C C . ASP A 1 126 ? 13.004 -1.482 5.205 1.00 94.50 126 ASP A C 1
ATOM 958 O O . ASP A 1 126 ? 14.205 -1.562 4.960 1.00 94.50 126 ASP A O 1
ATOM 962 N N . HIS A 1 127 ? 12.162 -0.901 4.347 1.00 93.75 127 HIS A N 1
ATOM 963 C CA . HIS A 1 127 ? 12.606 -0.254 3.118 1.00 93.75 127 HIS A CA 1
ATOM 964 C C . HIS A 1 127 ? 13.323 1.074 3.434 1.00 93.75 127 HIS A C 1
ATOM 966 O O . HIS A 1 127 ? 12.793 1.871 4.220 1.00 93.75 127 HIS A O 1
ATOM 972 N N . PRO A 1 128 ? 14.454 1.414 2.781 1.00 89.75 128 PRO A N 1
ATOM 973 C CA . PRO A 1 128 ? 15.234 2.606 3.138 1.00 89.75 128 PRO A CA 1
ATOM 974 C C . PRO A 1 128 ? 14.489 3.941 2.971 1.00 89.75 128 PRO A C 1
ATOM 976 O O . PRO A 1 128 ? 14.817 4.920 3.643 1.00 89.75 128 PRO A O 1
ATOM 979 N N . SER A 1 129 ? 13.431 4.001 2.153 1.00 88.94 129 SER A N 1
ATOM 980 C CA . SER A 1 129 ? 12.568 5.195 2.078 1.00 88.94 129 SER A CA 1
ATOM 981 C C . SER A 1 129 ? 11.895 5.545 3.416 1.00 88.94 129 SER A C 1
ATOM 983 O O . SER A 1 129 ? 11.592 6.714 3.654 1.00 88.94 129 SER A O 1
ATOM 985 N N . ALA A 1 130 ? 11.741 4.593 4.347 1.00 89.81 130 ALA A N 1
ATOM 986 C CA . ALA A 1 130 ? 11.240 4.860 5.699 1.00 89.81 130 ALA A CA 1
ATOM 987 C C . ALA A 1 130 ? 12.173 5.782 6.519 1.00 89.81 130 ALA A C 1
ATOM 989 O O . ALA A 1 130 ? 11.734 6.451 7.466 1.00 89.81 130 ALA A O 1
ATOM 990 N N . LEU A 1 131 ? 13.457 5.863 6.149 1.00 87.00 131 LEU A N 1
ATOM 991 C CA . LEU A 1 131 ? 14.430 6.779 6.753 1.00 87.00 131 LEU A CA 1
ATOM 992 C C . LEU A 1 131 ? 14.202 8.234 6.325 1.00 87.00 131 LEU A C 1
ATOM 994 O O . LEU A 1 131 ? 14.584 9.144 7.054 1.00 87.00 131 LEU A O 1
ATOM 998 N N . GLN A 1 132 ? 13.542 8.457 5.186 1.00 89.50 132 GLN A N 1
ATOM 999 C CA . GLN A 1 132 ? 13.229 9.792 4.665 1.00 89.50 132 GLN A CA 1
ATOM 1000 C C . GLN A 1 132 ? 11.992 10.413 5.340 1.00 89.50 132 GLN A C 1
ATOM 1002 O O . GLN A 1 132 ? 11.708 11.595 5.150 1.00 89.50 132 GLN A O 1
ATOM 1007 N N . LEU A 1 133 ? 11.255 9.638 6.146 1.00 92.00 133 LEU A N 1
ATOM 1008 C CA . LEU A 1 133 ? 10.104 10.134 6.897 1.00 92.00 133 LEU A CA 1
ATOM 1009 C C . LEU A 1 133 ? 10.543 11.083 8.015 1.00 92.00 133 LEU A C 1
ATOM 1011 O O . LEU A 1 133 ? 11.511 10.821 8.732 1.00 92.00 133 LEU A O 1
ATOM 1015 N N . SER A 1 134 ? 9.775 12.154 8.222 1.00 94.75 134 SER A N 1
ATOM 1016 C CA . SER A 1 134 ? 9.930 12.983 9.417 1.00 94.75 134 SER A CA 1
ATOM 1017 C C . SER A 1 134 ? 9.598 12.180 10.677 1.00 94.75 134 SER A C 1
ATOM 1019 O O . SER A 1 134 ? 8.762 11.272 10.647 1.00 94.75 134 SER A O 1
ATOM 1021 N N . ASP A 1 135 ? 10.205 12.546 11.807 1.00 95.25 135 ASP A N 1
ATOM 1022 C CA . ASP A 1 135 ? 9.958 11.868 13.086 1.00 95.25 135 ASP A CA 1
ATOM 1023 C C . ASP A 1 135 ? 8.471 11.889 13.458 1.00 95.25 135 ASP A C 1
ATOM 1025 O O . ASP A 1 135 ? 7.901 10.850 13.773 1.00 95.25 135 ASP A O 1
ATOM 1029 N N . ALA A 1 136 ? 7.797 13.029 13.271 1.00 95.56 136 ALA A N 1
ATOM 1030 C CA . ALA A 1 136 ? 6.361 13.153 13.515 1.00 95.56 136 ALA A CA 1
ATOM 1031 C C . ALA A 1 136 ? 5.516 12.197 12.649 1.00 95.56 136 ALA A C 1
ATOM 1033 O O . ALA A 1 136 ? 4.543 11.613 13.131 1.00 95.56 136 ALA A O 1
ATOM 1034 N N . ARG A 1 137 ? 5.877 12.012 11.369 1.00 95.50 137 ARG A N 1
ATOM 1035 C CA . ARG A 1 137 ? 5.183 11.074 10.473 1.00 95.50 137 ARG A CA 1
ATOM 1036 C C . ARG A 1 137 ? 5.424 9.632 10.907 1.00 95.50 137 ARG A C 1
ATOM 1038 O O . ARG A 1 137 ? 4.474 8.851 10.956 1.00 95.50 137 ARG A O 1
ATOM 1045 N N . ARG A 1 138 ? 6.667 9.298 11.261 1.00 96.44 138 ARG A N 1
ATOM 1046 C CA . ARG A 1 138 ? 7.052 7.969 11.743 1.00 96.44 138 ARG A CA 1
ATOM 1047 C C . ARG A 1 138 ? 6.339 7.620 13.049 1.00 96.44 138 ARG A C 1
ATOM 1049 O O . ARG A 1 138 ? 5.796 6.525 13.161 1.00 96.44 138 ARG A O 1
ATOM 1056 N N . ASP A 1 139 ? 6.282 8.547 13.999 1.00 96.69 139 ASP A N 1
ATOM 1057 C CA . ASP A 1 139 ? 5.618 8.347 15.289 1.00 96.69 139 ASP A CA 1
ATOM 1058 C C . ASP A 1 139 ? 4.101 8.206 15.128 1.00 96.69 139 ASP A C 1
ATOM 1060 O O . ASP A 1 139 ? 3.513 7.275 15.683 1.00 96.69 139 ASP A O 1
ATOM 1064 N N . ARG A 1 140 ? 3.471 9.036 14.278 1.00 96.00 140 ARG A N 1
ATOM 1065 C CA . ARG A 1 140 ? 2.047 8.882 13.927 1.00 96.00 140 ARG A CA 1
ATOM 1066 C C . ARG A 1 140 ? 1.761 7.497 13.346 1.00 96.00 140 ARG A C 1
ATOM 1068 O O . ARG A 1 140 ? 0.765 6.887 13.716 1.00 96.00 140 ARG A O 1
ATOM 1075 N N . LEU A 1 141 ? 2.615 7.003 12.451 1.00 97.62 141 LEU A N 1
ATOM 1076 C CA . LEU A 1 141 ? 2.447 5.691 11.820 1.00 97.62 141 LEU A CA 1
ATOM 1077 C C . LEU A 1 141 ? 2.763 4.522 12.754 1.00 97.62 141 LEU A C 1
ATOM 1079 O O . LEU A 1 141 ? 2.178 3.458 12.596 1.00 97.62 141 LEU A O 1
ATOM 1083 N N . ARG A 1 142 ? 3.652 4.684 13.740 1.00 97.31 142 ARG A N 1
ATOM 1084 C CA . ARG A 1 142 ? 3.863 3.671 14.790 1.00 97.31 142 ARG A CA 1
ATOM 1085 C C . ARG A 1 142 ? 2.645 3.542 15.698 1.00 97.31 142 ARG A C 1
ATOM 1087 O O . ARG A 1 142 ? 2.279 2.431 16.059 1.00 97.31 142 ARG A O 1
ATOM 1094 N N . ALA A 1 143 ? 2.015 4.666 16.026 1.00 97.31 143 ALA A N 1
ATOM 1095 C CA . ALA A 1 143 ? 0.831 4.734 16.875 1.00 97.31 143 ALA A CA 1
ATOM 1096 C C . ALA A 1 143 ? -0.476 4.853 16.068 1.00 97.31 143 ALA A C 1
ATOM 1098 O O . ALA A 1 143 ? -1.466 5.384 16.571 1.00 97.31 143 ALA A O 1
ATOM 1099 N N . TRP A 1 144 ? -0.507 4.394 14.809 1.00 97.88 144 TRP A N 1
ATOM 1100 C CA . TRP A 1 144 ? -1.625 4.684 13.901 1.00 97.88 144 TRP A CA 1
ATOM 1101 C C . TRP A 1 144 ? -2.968 4.170 14.428 1.00 97.88 144 TRP A C 1
ATOM 1103 O O . TRP A 1 144 ? -3.990 4.831 14.254 1.00 97.88 144 TRP A O 1
ATOM 1113 N N . ALA A 1 145 ? -2.959 3.030 15.126 1.00 96.88 145 ALA A N 1
ATOM 1114 C CA . ALA A 1 145 ? -4.154 2.428 15.702 1.00 96.88 145 ALA A CA 1
ATOM 1115 C C . ALA A 1 145 ? -4.854 3.356 16.712 1.00 96.88 145 ALA A C 1
ATOM 1117 O O . ALA A 1 145 ? -6.070 3.252 16.878 1.00 96.88 145 ALA A O 1
ATOM 1118 N N . GLU A 1 146 ? -4.116 4.286 17.323 1.00 96.44 146 GLU A N 1
ATOM 1119 C CA . GLU A 1 146 ? -4.611 5.293 18.267 1.00 96.44 146 GLU A CA 1
ATOM 1120 C C . GLU A 1 146 ? -4.751 6.682 17.619 1.00 96.44 146 GLU A C 1
ATOM 1122 O O . GLU A 1 146 ? -5.681 7.420 17.930 1.00 96.44 146 GLU A O 1
ATOM 1127 N N . GLN A 1 147 ? -3.837 7.040 16.712 1.00 95.44 147 GLN A N 1
ATOM 1128 C CA . GLN A 1 147 ? -3.703 8.395 16.159 1.00 95.44 147 GLN A CA 1
ATOM 1129 C C . GLN A 1 147 ? -4.526 8.641 14.889 1.00 95.44 147 GLN A C 1
ATOM 1131 O O . GLN A 1 147 ? -4.847 9.785 14.571 1.00 95.44 147 GLN A O 1
ATOM 1136 N N . VAL A 1 148 ? -4.835 7.598 14.117 1.00 96.31 148 VAL A N 1
ATOM 1137 C CA . VAL A 1 148 ? -5.608 7.726 12.877 1.00 96.31 148 VAL A CA 1
ATOM 1138 C C . VAL A 1 148 ? -7.080 7.546 13.206 1.00 96.31 148 VAL A C 1
ATOM 1140 O O . VAL A 1 148 ? -7.504 6.458 13.588 1.00 96.31 148 VAL A O 1
ATOM 1143 N N . THR A 1 149 ? -7.859 8.614 13.078 1.00 96.56 149 THR A N 1
ATOM 1144 C CA . THR A 1 149 ? -9.294 8.616 13.395 1.00 96.56 149 THR A CA 1
ATOM 1145 C C . THR A 1 149 ? -10.180 8.482 12.164 1.00 96.56 149 THR A C 1
ATOM 1147 O O . THR A 1 149 ? -11.324 8.049 12.300 1.00 96.56 149 THR A O 1
ATOM 1150 N N . ASP A 1 150 ? -9.665 8.814 10.978 1.00 97.62 150 ASP A N 1
ATOM 1151 C CA . ASP A 1 150 ? -10.410 8.674 9.731 1.00 97.62 150 ASP A CA 1
ATOM 1152 C C . ASP A 1 150 ? -10.673 7.187 9.421 1.00 97.62 150 ASP A C 1
ATOM 1154 O O . ASP A 1 150 ? -9.731 6.390 9.388 1.00 97.62 150 ASP A O 1
ATOM 1158 N N . PRO A 1 151 ? -11.936 6.771 9.221 1.00 97.44 151 PRO A N 1
ATOM 1159 C CA . PRO A 1 151 ? -12.275 5.362 9.059 1.00 97.44 151 PRO A CA 1
ATOM 1160 C C . PRO A 1 151 ? -11.699 4.742 7.780 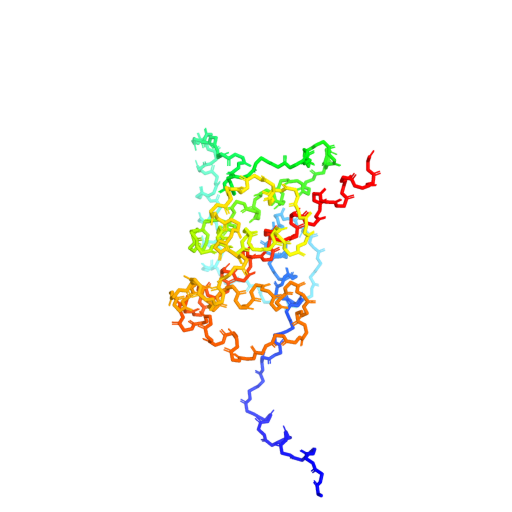1.00 97.44 151 PRO A C 1
ATOM 1162 O O . PRO A 1 151 ? -11.368 3.555 7.799 1.00 97.44 151 PRO A O 1
ATOM 1165 N N . VAL A 1 152 ? -11.540 5.515 6.699 1.00 97.94 152 VAL A N 1
ATOM 1166 C CA . VAL A 1 15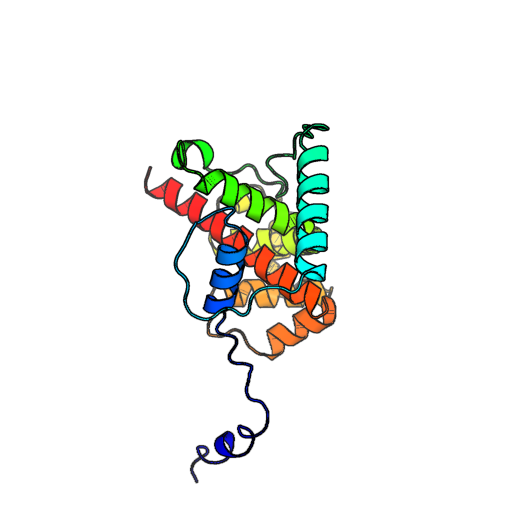2 ? -10.987 5.023 5.429 1.00 97.94 152 VAL A CA 1
ATOM 1167 C C . VAL A 1 152 ? -9.480 4.830 5.561 1.00 97.94 152 VAL A C 1
ATOM 1169 O O . VAL A 1 152 ? -8.975 3.756 5.233 1.00 97.94 152 VAL A O 1
ATOM 1172 N N . GLU A 1 153 ? -8.770 5.807 6.137 1.00 98.44 153 GLU A N 1
ATOM 1173 C CA . GLU A 1 153 ? -7.340 5.677 6.451 1.00 98.44 153 GLU A CA 1
ATOM 1174 C C . GLU A 1 153 ? -7.077 4.475 7.372 1.00 98.44 153 GLU A C 1
ATOM 1176 O O . GLU A 1 153 ? -6.146 3.701 7.140 1.00 98.44 153 GLU A O 1
ATOM 1181 N N . ARG A 1 154 ? -7.916 4.272 8.400 1.00 98.44 154 ARG A N 1
ATOM 1182 C CA . ARG A 1 154 ? -7.805 3.113 9.299 1.00 98.44 154 ARG A CA 1
ATOM 1183 C C . ARG A 1 154 ? -8.023 1.793 8.575 1.00 98.44 154 ARG A C 1
ATOM 1185 O O . ARG A 1 154 ? -7.266 0.854 8.818 1.00 98.44 154 ARG A O 1
ATOM 1192 N N . ALA A 1 155 ? -9.049 1.696 7.729 1.00 98.38 155 ALA A N 1
ATOM 1193 C CA . ALA A 1 155 ? -9.325 0.481 6.966 1.00 98.38 155 ALA A CA 1
ATOM 1194 C C . ALA A 1 155 ? -8.167 0.161 6.008 1.00 98.38 155 ALA A C 1
ATOM 1196 O O . ALA A 1 155 ? -7.710 -0.980 5.959 1.00 98.38 155 ALA A O 1
ATOM 1197 N N . ALA A 1 156 ? -7.631 1.176 5.326 1.00 98.50 156 ALA A N 1
ATOM 1198 C CA . ALA A 1 156 ? -6.508 1.032 4.408 1.00 98.50 156 ALA A CA 1
ATOM 1199 C C . ALA A 1 156 ? -5.216 0.608 5.125 1.00 98.50 156 ALA A C 1
ATOM 1201 O O . ALA A 1 156 ? -4.533 -0.304 4.660 1.00 98.50 156 ALA A O 1
ATOM 1202 N N . LEU A 1 157 ? -4.906 1.191 6.290 1.00 98.62 157 LEU A N 1
ATOM 1203 C CA . LEU A 1 157 ? -3.766 0.778 7.118 1.00 98.62 157 LEU A CA 1
ATOM 1204 C C . LEU A 1 157 ? -3.939 -0.635 7.687 1.00 98.62 157 LEU A C 1
ATOM 1206 O O . LEU A 1 157 ? -3.006 -1.431 7.616 1.00 98.62 157 LEU A O 1
ATOM 1210 N N . THR A 1 158 ? -5.135 -0.970 8.183 1.00 98.38 158 THR A N 1
ATOM 1211 C CA . THR A 1 158 ? -5.462 -2.323 8.669 1.00 98.38 158 THR A CA 1
ATOM 1212 C C . THR A 1 158 ? -5.242 -3.359 7.570 1.00 98.38 158 THR A C 1
ATOM 1214 O O . THR A 1 158 ? -4.583 -4.374 7.793 1.00 98.38 158 THR A O 1
ATOM 1217 N N . PHE A 1 159 ? -5.772 -3.089 6.374 1.00 98.38 159 PHE A N 1
ATOM 1218 C CA . PHE A 1 159 ? -5.578 -3.948 5.216 1.00 98.38 159 PHE A CA 1
ATOM 1219 C C . PHE A 1 159 ? -4.097 -4.037 4.845 1.00 98.38 159 PHE A C 1
ATOM 1221 O O . PHE A 1 159 ? -3.587 -5.139 4.691 1.00 98.38 159 PHE A O 1
ATOM 1228 N N . THR A 1 160 ? -3.396 -2.904 4.748 1.00 98.44 160 THR A N 1
ATOM 1229 C CA . THR A 1 160 ? -1.981 -2.847 4.349 1.00 98.44 160 THR A CA 1
ATOM 1230 C C . THR A 1 160 ? -1.094 -3.672 5.275 1.00 98.44 160 THR A C 1
ATOM 1232 O O . THR A 1 160 ? -0.265 -4.438 4.788 1.00 98.44 160 THR A O 1
ATOM 1235 N N . GLU A 1 161 ? -1.273 -3.571 6.596 1.00 98.31 161 GLU A N 1
ATOM 1236 C CA . GLU A 1 161 ? -0.517 -4.386 7.553 1.00 98.31 161 GLU A CA 1
ATOM 1237 C C . GLU A 1 161 ? -0.787 -5.878 7.371 1.00 98.31 161 GLU A C 1
ATOM 1239 O O . GLU A 1 161 ? 0.158 -6.654 7.224 1.00 98.31 161 GLU A O 1
ATOM 1244 N N . GLN A 1 162 ? -2.061 -6.278 7.334 1.00 97.94 162 GLN A N 1
ATOM 1245 C CA . GLN A 1 162 ? -2.428 -7.685 7.201 1.00 97.94 162 GLN A CA 1
ATOM 1246 C C . GLN A 1 162 ? -1.952 -8.262 5.866 1.00 97.94 162 GLN A C 1
ATOM 1248 O O . GLN A 1 162 ? -1.349 -9.328 5.842 1.00 97.94 162 GLN A O 1
ATOM 1253 N N . TYR A 1 163 ? -2.173 -7.543 4.768 1.00 96.81 163 TYR A N 1
ATOM 1254 C CA . TYR A 1 163 ? -1.739 -7.916 3.425 1.00 96.81 163 TYR A CA 1
ATOM 1255 C C . TYR A 1 163 ? -0.216 -8.103 3.346 1.00 96.81 163 TYR A C 1
ATOM 1257 O O . TYR A 1 163 ? 0.252 -9.091 2.784 1.00 96.81 163 TYR A O 1
ATOM 1265 N N . THR A 1 164 ? 0.554 -7.199 3.959 1.00 96.44 164 THR A N 1
ATOM 1266 C CA . THR A 1 164 ? 2.026 -7.246 3.943 1.00 96.44 164 THR A CA 1
ATOM 1267 C C . THR A 1 164 ? 2.581 -8.390 4.792 1.00 96.44 164 THR A C 1
ATOM 1269 O O . THR A 1 164 ? 3.573 -9.015 4.414 1.00 96.44 164 THR A O 1
ATOM 1272 N N . LEU A 1 165 ? 1.984 -8.633 5.962 1.00 94.81 165 LEU A N 1
ATOM 1273 C CA . LEU A 1 165 ? 2.495 -9.590 6.948 1.00 94.81 165 LEU A CA 1
ATOM 1274 C C . LEU A 1 165 ? 1.994 -11.016 6.698 1.00 94.81 165 LEU A C 1
ATOM 1276 O O . LEU A 1 165 ? 2.766 -11.966 6.809 1.00 94.81 165 LEU A O 1
ATOM 1280 N N . ASP A 1 166 ? 0.710 -11.167 6.378 1.00 96.19 166 ASP A N 1
ATOM 1281 C CA . ASP A 1 166 ? 0.063 -12.449 6.113 1.00 96.19 166 ASP A CA 1
ATOM 1282 C C . ASP A 1 166 ? -1.204 -12.262 5.261 1.00 96.19 166 ASP A C 1
ATOM 1284 O O . ASP A 1 166 ? -2.338 -12.229 5.758 1.00 96.19 166 ASP A O 1
ATOM 1288 N N . VAL A 1 167 ? -0.999 -12.168 3.945 1.00 94.62 167 VAL A N 1
ATOM 1289 C CA . VAL A 1 167 ? -2.076 -12.029 2.953 1.00 94.62 167 VAL A CA 1
ATOM 1290 C C . VAL A 1 167 ? -3.112 -13.157 3.021 1.00 94.62 167 VAL A C 1
ATOM 1292 O O . VAL A 1 167 ? -4.275 -12.941 2.683 1.00 94.62 167 VAL A O 1
ATOM 1295 N N . ALA A 1 168 ? -2.727 -14.358 3.467 1.00 94.75 168 ALA A N 1
ATOM 1296 C CA . ALA A 1 168 ? -3.638 -15.499 3.551 1.00 94.75 168 ALA A CA 1
ATOM 1297 C C . ALA A 1 168 ? -4.659 -15.355 4.691 1.00 94.75 168 ALA A C 1
ATOM 1299 O O . ALA A 1 168 ? -5.705 -16.006 4.652 1.00 94.75 168 ALA A O 1
ATOM 1300 N N . SER A 1 169 ? -4.370 -14.493 5.668 1.00 95.06 169 SER A N 1
ATOM 1301 C CA . SER A 1 169 ? -5.241 -14.194 6.808 1.00 95.06 169 SER A CA 1
ATOM 1302 C C . SER A 1 169 ? -6.038 -12.893 6.647 1.00 95.06 169 SER A C 1
ATOM 1304 O O . SER A 1 169 ? -6.698 -12.467 7.593 1.00 95.06 169 SER A O 1
ATOM 1306 N N . VAL A 1 170 ? -6.022 -12.266 5.463 1.00 95.50 170 VAL A N 1
ATOM 1307 C CA . VAL A 1 170 ? -6.932 -11.153 5.147 1.00 95.50 170 VAL A CA 1
ATOM 1308 C C . VAL A 1 170 ? -8.380 -11.641 5.208 1.00 95.50 170 VAL A C 1
ATOM 1310 O O . VAL A 1 170 ? -8.737 -12.642 4.584 1.00 95.50 170 VAL A O 1
ATOM 1313 N N . THR A 1 171 ? -9.222 -10.929 5.954 1.00 96.75 171 THR A N 1
ATOM 1314 C CA . THR A 1 171 ? -10.625 -11.299 6.169 1.00 96.75 171 THR A CA 1
ATOM 1315 C C . THR A 1 171 ? -11.578 -10.533 5.256 1.00 96.75 171 THR A C 1
ATOM 1317 O O . THR A 1 171 ? -11.289 -9.419 4.813 1.00 96.75 171 THR A O 1
ATOM 1320 N N . ASP A 1 172 ? -12.766 -11.102 5.029 1.00 96.88 172 ASP A N 1
ATOM 1321 C CA . ASP A 1 172 ? -13.844 -10.419 4.303 1.00 96.88 172 ASP A CA 1
ATOM 1322 C C . ASP A 1 172 ? -14.242 -9.100 4.991 1.00 96.88 172 ASP A C 1
ATOM 1324 O O . ASP A 1 172 ? -14.508 -8.116 4.306 1.00 96.88 172 ASP A O 1
ATOM 1328 N N . ASP A 1 173 ? -14.203 -9.044 6.329 1.00 97.69 173 ASP A N 1
ATOM 1329 C CA . ASP A 1 173 ? -14.509 -7.833 7.105 1.00 97.69 173 ASP A CA 1
ATOM 1330 C C . ASP A 1 173 ? -13.506 -6.701 6.835 1.00 97.69 173 ASP A C 1
ATOM 1332 O O . ASP A 1 173 ? -13.893 -5.538 6.730 1.00 97.69 173 ASP A O 1
ATOM 1336 N N . GLN A 1 174 ? -12.215 -7.023 6.691 1.00 95.25 174 GLN A N 1
ATOM 1337 C CA . GLN A 1 174 ? -11.190 -6.033 6.341 1.00 95.25 174 GLN A CA 1
ATOM 1338 C C . GLN A 1 174 ? -11.403 -5.491 4.924 1.00 95.25 174 GLN A C 1
ATOM 1340 O O . GLN A 1 174 ? -11.270 -4.288 4.694 1.00 95.25 174 GLN A O 1
ATOM 1345 N N . VAL A 1 175 ? -11.763 -6.365 3.981 1.00 96.88 175 VAL A N 1
ATOM 1346 C CA . VAL A 1 175 ? -12.065 -5.970 2.599 1.00 96.88 175 VAL A CA 1
ATOM 1347 C C . VAL A 1 175 ? -13.334 -5.118 2.540 1.00 96.88 175 VAL A C 1
ATOM 1349 O O . VAL A 1 175 ? -13.359 -4.115 1.831 1.00 96.88 175 VAL A O 1
ATOM 1352 N N . GLU A 1 176 ? -14.375 -5.478 3.291 1.00 97.56 176 GLU A N 1
ATOM 1353 C CA . GLU A 1 176 ? -15.632 -4.727 3.343 1.00 97.56 176 GLU A CA 1
ATOM 1354 C C . GLU A 1 176 ? -15.452 -3.350 3.989 1.00 97.56 176 GLU A C 1
ATOM 1356 O O . GLU A 1 176 ? -15.973 -2.362 3.475 1.00 97.56 176 GLU A O 1
ATOM 1361 N N . ALA A 1 177 ? -14.660 -3.247 5.061 1.00 96.75 177 ALA A N 1
ATOM 1362 C CA . ALA A 1 177 ? -14.348 -1.963 5.687 1.00 96.75 177 ALA A CA 1
ATOM 1363 C C . ALA A 1 177 ? -13.665 -0.993 4.708 1.00 96.75 177 ALA A C 1
ATOM 1365 O O . ALA A 1 177 ? -13.962 0.201 4.707 1.00 96.75 177 ALA A O 1
ATOM 1366 N N . LEU A 1 178 ? -12.779 -1.509 3.851 1.00 95.88 178 LEU A N 1
ATOM 1367 C CA . LEU A 1 178 ? -12.111 -0.720 2.821 1.00 95.88 178 LEU A CA 1
ATOM 1368 C C . LEU A 1 178 ? -13.065 -0.366 1.666 1.00 95.88 178 LEU A C 1
ATOM 1370 O O . LEU A 1 178 ? -13.120 0.790 1.246 1.00 95.88 178 LEU A O 1
ATOM 1374 N N . ARG A 1 179 ? -13.873 -1.332 1.206 1.00 97.06 179 ARG A N 1
ATOM 1375 C CA . ARG A 1 179 ? -14.913 -1.132 0.180 1.00 97.06 179 ARG A CA 1
ATOM 1376 C C . ARG A 1 179 ? -15.900 -0.038 0.575 1.00 97.06 179 ARG A C 1
ATOM 1378 O O . ARG A 1 179 ? -16.250 0.792 -0.257 1.00 97.06 179 ARG A O 1
ATOM 1385 N N . ALA A 1 180 ? -16.329 -0.009 1.835 1.00 96.44 180 ALA A N 1
ATOM 1386 C CA . ALA A 1 180 ? -17.278 0.983 2.331 1.00 96.44 180 ALA A CA 1
ATOM 1387 C C . ALA A 1 180 ? -16.772 2.430 2.167 1.00 96.44 180 ALA A C 1
ATOM 1389 O O . ALA A 1 180 ? -17.582 3.343 2.014 1.00 96.44 180 ALA A O 1
ATOM 1390 N N . GLY A 1 181 ? -15.449 2.635 2.188 1.00 94.25 181 GLY A N 1
ATOM 1391 C CA . GLY A 1 181 ? -14.812 3.937 1.990 1.00 94.25 181 GLY A CA 1
ATOM 1392 C C . GLY A 1 181 ? -14.437 4.269 0.544 1.00 94.25 181 GLY A C 1
ATOM 1393 O O . GLY A 1 181 ? -14.325 5.448 0.221 1.00 94.25 181 GLY A O 1
ATOM 1394 N N . LEU A 1 182 ? -14.230 3.259 -0.309 1.00 94.69 182 LEU A N 1
ATOM 1395 C CA . LEU A 1 182 ? -13.653 3.426 -1.651 1.00 94.69 182 LEU A CA 1
ATOM 1396 C C . LEU A 1 182 ? -14.574 3.038 -2.809 1.00 94.69 182 LEU A C 1
ATOM 1398 O O . LEU A 1 182 ? -14.203 3.296 -3.942 1.00 94.69 182 LEU A O 1
ATOM 1402 N N . ASP A 1 183 ? -15.733 2.434 -2.544 1.00 94.50 183 ASP A N 1
ATOM 1403 C CA . ASP A 1 183 ? -16.559 1.730 -3.533 1.00 94.50 183 ASP A CA 1
ATOM 1404 C C . ASP A 1 183 ? -15.860 0.522 -4.200 1.00 94.50 183 ASP A C 1
ATOM 1406 O O . ASP A 1 183 ? -14.733 0.153 -3.864 1.00 94.50 183 ASP A O 1
ATOM 1410 N N . ASP A 1 184 ? -16.570 -0.182 -5.089 1.00 96.06 184 ASP A N 1
ATOM 1411 C CA . ASP A 1 184 ? -16.053 -1.394 -5.735 1.00 96.06 184 ASP A CA 1
ATOM 1412 C C . ASP A 1 184 ? -14.884 -1.116 -6.689 1.00 96.06 184 ASP A C 1
ATOM 1414 O O . ASP A 1 184 ? -13.941 -1.908 -6.752 1.00 96.06 184 ASP A O 1
ATOM 1418 N N . GLN A 1 185 ? -14.945 -0.019 -7.448 1.00 96.94 185 GLN A N 1
ATOM 1419 C CA . GLN A 1 185 ? -13.904 0.326 -8.409 1.00 96.94 185 GLN A CA 1
ATOM 1420 C C . GLN A 1 185 ? -12.701 0.922 -7.679 1.00 96.94 185 GLN A C 1
ATOM 1422 O O . GLN A 1 185 ? -11.579 0.477 -7.916 1.00 96.94 185 GLN A O 1
ATOM 1427 N N . GLY A 1 186 ? -12.929 1.830 -6.726 1.00 96.56 186 GLY A N 1
ATOM 1428 C CA . GLY A 1 186 ? -11.855 2.402 -5.921 1.00 96.56 186 GLY A CA 1
ATOM 1429 C C . GLY A 1 186 ? -11.147 1.358 -5.056 1.00 96.56 186 GLY A C 1
ATOM 1430 O O . GLY A 1 186 ? -9.928 1.426 -4.911 1.00 96.56 186 GLY A O 1
ATOM 1431 N N . LEU A 1 187 ? -11.849 0.329 -4.560 1.00 97.50 187 LEU A N 1
ATOM 1432 C CA . LEU A 1 187 ? -11.205 -0.820 -3.914 1.00 97.50 187 LEU A CA 1
ATOM 1433 C C . LEU A 1 187 ? -10.237 -1.528 -4.871 1.00 97.50 187 LEU A C 1
ATOM 1435 O O . LEU A 1 187 ? -9.094 -1.798 -4.509 1.00 97.50 187 LEU A O 1
ATOM 1439 N N . VAL A 1 188 ? -10.684 -1.855 -6.087 1.00 96.88 188 VAL A N 1
ATOM 1440 C CA . VAL A 1 188 ? -9.843 -2.540 -7.080 1.00 96.88 188 VAL A CA 1
ATOM 1441 C C . VAL A 1 188 ? -8.635 -1.682 -7.455 1.00 96.88 188 VAL A C 1
ATOM 1443 O O . VAL A 1 188 ? -7.521 -2.204 -7.530 1.00 96.88 188 VAL A O 1
ATOM 1446 N N . ASP A 1 189 ? -8.833 -0.383 -7.656 1.00 97.81 189 ASP A N 1
ATOM 1447 C CA . ASP A 1 189 ? -7.765 0.545 -8.021 1.00 97.81 189 ASP A CA 1
ATOM 1448 C C . ASP A 1 189 ? -6.743 0.698 -6.888 1.00 97.81 189 ASP A C 1
ATOM 1450 O O . ASP A 1 189 ? -5.543 0.553 -7.127 1.00 97.81 189 ASP A O 1
ATOM 1454 N N . PHE A 1 190 ? -7.200 0.861 -5.643 1.00 98.25 190 PHE A N 1
ATOM 1455 C CA . PHE A 1 190 ? -6.330 0.926 -4.470 1.00 98.25 190 PHE A CA 1
ATOM 1456 C C . PHE A 1 190 ? -5.523 -0.363 -4.267 1.00 98.25 190 PHE A C 1
ATOM 1458 O O . PHE A 1 190 ? -4.312 -0.302 -4.058 1.00 98.25 190 PHE A O 1
ATOM 1465 N N . LEU A 1 191 ? -6.157 -1.539 -4.361 1.00 97.12 191 LEU A N 1
ATOM 1466 C CA . LEU A 1 191 ? -5.470 -2.822 -4.177 1.00 97.12 191 LEU A CA 1
ATOM 1467 C C . LEU A 1 191 ? -4.384 -3.051 -5.232 1.00 97.12 191 LEU A C 1
ATOM 1469 O O . LEU A 1 191 ? -3.282 -3.494 -4.903 1.00 97.12 191 LEU A O 1
ATOM 1473 N N . ASN A 1 192 ? -4.675 -2.733 -6.496 1.00 96.12 192 ASN A N 1
ATOM 1474 C CA . ASN A 1 192 ? -3.680 -2.832 -7.562 1.00 96.12 192 ASN A CA 1
ATOM 1475 C C . ASN A 1 192 ? -2.551 -1.817 -7.366 1.00 96.12 192 ASN A C 1
ATOM 1477 O O . ASN A 1 192 ? -1.385 -2.157 -7.562 1.00 96.12 192 ASN A O 1
ATOM 1481 N N . ALA A 1 193 ? -2.878 -0.593 -6.951 1.00 98.00 193 ALA A N 1
ATOM 1482 C CA . ALA A 1 193 ? -1.880 0.430 -6.695 1.00 98.00 193 ALA A CA 1
ATOM 1483 C C . ALA A 1 193 ? -0.940 0.043 -5.541 1.00 98.00 193 ALA A C 1
ATOM 1485 O O . ALA A 1 193 ? 0.281 0.134 -5.688 1.00 98.00 193 ALA A O 1
ATOM 1486 N N . LEU A 1 194 ? -1.491 -0.469 -4.435 1.00 97.50 194 LEU A N 1
ATOM 1487 C CA . LEU A 1 194 ? -0.720 -0.959 -3.292 1.00 97.50 194 LEU A CA 1
ATOM 1488 C C . LEU A 1 194 ? 0.205 -2.116 -3.689 1.00 97.50 194 LEU A C 1
ATOM 1490 O O . LEU A 1 194 ? 1.385 -2.098 -3.339 1.00 97.50 194 LEU A O 1
ATOM 1494 N N . LEU A 1 195 ? -0.304 -3.081 -4.463 1.00 96.38 195 LEU A N 1
ATOM 1495 C CA . LEU A 1 195 ? 0.489 -4.193 -4.987 1.00 96.38 195 LEU A CA 1
ATOM 1496 C C . LEU A 1 195 ? 1.683 -3.683 -5.802 1.00 96.38 195 LEU A C 1
ATOM 1498 O O . LEU A 1 195 ? 2.812 -4.098 -5.561 1.00 96.38 195 LEU A O 1
ATOM 1502 N N . VAL A 1 196 ? 1.456 -2.780 -6.759 1.00 96.00 196 VAL A N 1
ATOM 1503 C CA . VAL A 1 196 ? 2.525 -2.253 -7.622 1.00 96.00 196 VAL A CA 1
ATOM 1504 C C . VAL A 1 196 ? 3.599 -1.526 -6.808 1.00 96.00 196 VAL A C 1
ATOM 1506 O O . VAL A 1 196 ? 4.791 -1.746 -7.036 1.00 96.00 196 VAL A O 1
ATOM 1509 N N . VAL A 1 197 ? 3.192 -0.692 -5.848 1.00 95.31 197 VAL A N 1
ATOM 1510 C CA . VAL A 1 197 ? 4.113 0.026 -4.955 1.00 95.31 197 VAL A CA 1
ATOM 1511 C C . VAL A 1 197 ? 4.942 -0.951 -4.117 1.00 95.31 197 VAL A C 1
ATOM 1513 O O . VAL A 1 197 ? 6.163 -0.810 -4.049 1.00 95.31 197 VAL A O 1
ATOM 1516 N N . GLU A 1 198 ? 4.315 -1.976 -3.535 1.00 95.12 198 GLU A N 1
ATOM 1517 C CA . GLU A 1 198 ? 5.025 -2.997 -2.761 1.00 95.12 198 GLU A CA 1
ATOM 1518 C C . GLU A 1 198 ? 6.038 -3.766 -3.608 1.00 95.12 198 GLU A C 1
ATOM 1520 O O . GLU A 1 198 ? 7.194 -3.915 -3.205 1.00 95.12 198 GLU A O 1
ATOM 1525 N N . GLN A 1 199 ? 5.623 -4.256 -4.779 1.00 93.50 199 GLN A N 1
ATOM 1526 C CA . GLN A 1 199 ? 6.507 -5.059 -5.618 1.00 93.50 199 GLN A CA 1
ATOM 1527 C C . GLN A 1 199 ? 7.721 -4.250 -6.075 1.00 93.50 199 GLN A C 1
ATOM 1529 O O . GLN A 1 199 ? 8.831 -4.781 -6.087 1.00 93.50 199 GLN A O 1
ATOM 1534 N N . ARG A 1 200 ? 7.545 -2.958 -6.380 1.00 92.44 200 ARG A N 1
ATOM 1535 C CA . ARG A 1 200 ? 8.670 -2.073 -6.694 1.00 92.44 200 ARG A CA 1
ATOM 1536 C C . ARG A 1 200 ? 9.648 -1.962 -5.522 1.00 92.44 200 ARG A C 1
ATOM 1538 O O . ARG A 1 200 ? 10.833 -2.194 -5.732 1.00 92.44 200 ARG A O 1
ATOM 1545 N N . MET A 1 201 ? 9.169 -1.678 -4.309 1.00 92.25 201 MET A N 1
ATOM 1546 C CA . MET A 1 201 ? 10.031 -1.573 -3.120 1.00 92.25 201 MET A CA 1
ATOM 1547 C C . MET A 1 201 ? 10.804 -2.866 -2.845 1.00 92.25 201 MET A C 1
ATOM 1549 O O . MET A 1 201 ? 11.995 -2.840 -2.548 1.00 92.25 201 MET A O 1
ATOM 1553 N N . ARG A 1 202 ? 10.152 -4.026 -2.982 1.00 92.81 202 ARG A N 1
ATOM 1554 C CA . ARG A 1 202 ? 10.827 -5.318 -2.794 1.00 92.81 202 ARG A CA 1
ATOM 1555 C C . ARG A 1 202 ? 11.877 -5.588 -3.867 1.00 92.81 202 ARG A C 1
ATOM 1557 O O . ARG A 1 202 ? 12.919 -6.147 -3.545 1.00 92.81 202 ARG A O 1
ATOM 1564 N N . LEU A 1 203 ? 11.628 -5.198 -5.119 1.00 90.50 203 LEU A N 1
ATOM 1565 C CA . LEU A 1 203 ? 12.637 -5.281 -6.176 1.00 90.50 203 LEU A CA 1
ATOM 1566 C C . LEU A 1 203 ? 13.838 -4.386 -5.856 1.00 90.50 203 LEU A C 1
ATOM 1568 O O . LEU A 1 203 ? 14.961 -4.871 -5.925 1.00 90.50 203 LEU A O 1
ATOM 1572 N N . GLU A 1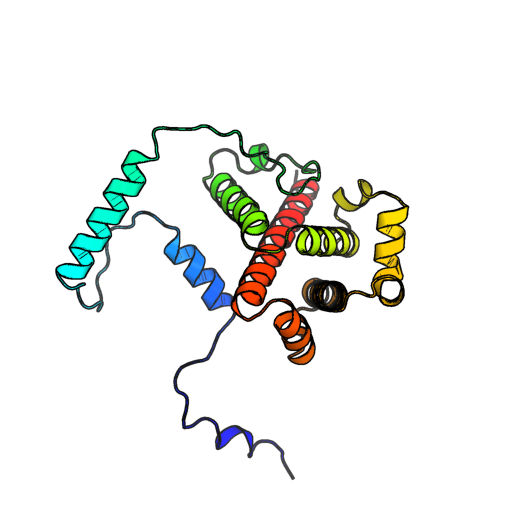 204 ? 13.610 -3.131 -5.453 1.00 88.56 204 GLU A N 1
ATOM 1573 C CA . GLU A 1 204 ? 14.670 -2.200 -5.025 1.00 88.56 204 GLU A CA 1
ATOM 1574 C C . GLU A 1 204 ? 15.561 -2.848 -3.938 1.00 88.56 204 GLU A C 1
ATOM 1576 O O . GLU A 1 204 ? 16.778 -2.927 -4.112 1.00 88.56 204 GLU A O 1
ATOM 1581 N N . MET A 1 205 ? 14.959 -3.449 -2.903 1.00 88.75 205 MET A N 1
ATOM 1582 C CA . MET A 1 205 ? 15.688 -4.149 -1.830 1.00 88.75 205 MET A CA 1
ATOM 1583 C C . MET A 1 205 ? 16.449 -5.399 -2.290 1.00 88.75 205 MET A C 1
ATOM 1585 O O . MET A 1 205 ? 17.540 -5.678 -1.798 1.00 88.75 205 MET A O 1
ATOM 1589 N N . VAL A 1 206 ? 15.872 -6.201 -3.191 1.00 88.75 206 VAL A N 1
ATOM 1590 C CA . VAL A 1 206 ? 16.546 -7.405 -3.707 1.00 88.75 206 VAL A CA 1
ATOM 1591 C C . VAL A 1 206 ? 17.812 -7.010 -4.458 1.00 88.75 206 VAL A C 1
ATOM 1593 O O . VAL A 1 206 ? 18.855 -7.633 -4.274 1.00 88.75 206 VAL A O 1
ATOM 1596 N N . TRP A 1 207 ? 17.742 -5.967 -5.282 1.00 82.88 207 TRP A N 1
ATOM 1597 C CA . TRP A 1 207 ? 18.892 -5.532 -6.064 1.00 82.88 207 TRP A CA 1
ATOM 1598 C C . TRP A 1 207 ? 19.991 -4.910 -5.205 1.00 82.88 207 TRP A C 1
ATOM 1600 O O . TRP A 1 207 ? 21.156 -5.172 -5.475 1.00 82.88 207 TRP A O 1
ATOM 1610 N N . GLU A 1 208 ? 19.644 -4.201 -4.126 1.00 80.81 208 GLU A N 1
ATOM 1611 C CA . GLU A 1 208 ? 20.612 -3.746 -3.112 1.00 80.81 208 GLU A CA 1
ATOM 1612 C C . GLU A 1 208 ? 21.406 -4.877 -2.452 1.00 80.81 208 GLU A C 1
ATOM 1614 O O . GLU A 1 208 ? 22.522 -4.657 -1.996 1.00 80.81 208 GLU A O 1
ATOM 1619 N N . GLN A 1 209 ? 20.839 -6.081 -2.360 1.00 80.56 209 GLN A N 1
ATOM 1620 C CA . GLN A 1 209 ? 21.510 -7.216 -1.723 1.00 80.56 209 GLN A CA 1
ATOM 1621 C C . GLN A 1 209 ? 22.357 -8.046 -2.690 1.00 80.56 209 GLN A C 1
ATOM 1623 O O . GLN A 1 209 ? 23.250 -8.772 -2.252 1.00 80.56 209 GLN A O 1
ATOM 1628 N N . VAL A 1 210 ? 22.027 -8.018 -3.983 1.00 79.81 210 VAL A N 1
ATOM 1629 C CA . VAL A 1 210 ? 22.630 -8.897 -4.997 1.00 79.81 210 VAL A CA 1
ATOM 1630 C C . VAL A 1 210 ? 23.739 -8.196 -5.791 1.00 79.81 210 VAL A C 1
ATOM 1632 O O . VAL A 1 210 ? 24.591 -8.887 -6.355 1.00 79.81 210 VAL A O 1
ATOM 1635 N N . LEU A 1 211 ? 23.742 -6.860 -5.832 1.00 71.25 211 LEU A N 1
ATOM 1636 C CA . LEU A 1 211 ? 24.758 -6.025 -6.488 1.00 71.25 211 LEU A CA 1
ATOM 1637 C C . LEU A 1 211 ? 25.749 -5.448 -5.473 1.00 71.25 211 LEU A C 1
ATOM 1639 O O . LEU A 1 211 ? 26.952 -5.397 -5.822 1.00 71.25 211 LEU A O 1
#